Protein AF-0000000075577005 (afdb_homodimer)

InterPro domains:
  IPR001647 DNA-binding HTH domain, TetR-type [PF00440] (15-59)
  IPR001647 DNA-binding HTH domain, TetR-type [PS50977] (9-67)
  IPR009057 Homedomain-like superfamily [SSF46689] (11-69)

pLDDT: mean 92.65, std 8.68, range [36.78, 98.0]

Foldseek 3Di:
DVPPQPPLNVLLVLLLVQCLQVCLVPVPDALCNSCVSSVHHSVSSCVNPVGPLRSLLVLLVVLLVQLVVLVVVADQDLVCNLVSLLSSLLSCLVCLSSHLSSVVVVSCVVDVVSVVSVVVSLVVVLVSLVSNVVVPLDPVVDHSVVLSVVLVVLSSVLSNCVSVVNDPSVCSSVVSSCCSRPNDDPPD/DVPPQPPLNVLLVLLLVLCLQVCLVPVPDALCNSCVSSVHDSVSSCVNPVGPLRSLLVLLVVLLVQLVVLVVPADQDLVCNLVSLLSSLLSCLVCLSSHLSSVVVVSCVVDPVSVVSVVVSLVVVLVSLVSNVVVPLDPVVDHSVVLSVVLVVLSSVLSNCVSVVNDPSVCSSVVSSCCSRPNDDPPD

Solvent-accessible surface area (backbone atoms only — not comparable to full-atom values): 20566 Å² total; per-residue (Å²): 128,85,76,70,71,46,74,64,53,51,51,51,51,49,46,52,52,41,38,38,58,47,28,58,76,34,66,80,62,46,65,61,56,40,17,55,72,54,70,46,53,57,66,60,47,45,75,76,31,87,40,66,64,54,47,50,42,50,50,50,52,50,41,49,50,53,51,53,57,52,53,72,74,55,71,79,45,76,87,37,59,70,63,28,51,48,52,51,40,60,63,48,58,78,48,25,71,67,42,46,50,55,69,41,37,49,65,46,70,66,33,64,68,51,44,50,49,53,51,59,63,45,45,66,55,41,52,49,46,47,45,26,28,73,72,55,47,28,49,76,92,53,59,52,64,56,53,46,51,51,54,53,52,49,50,45,51,50,28,48,31,37,74,72,68,77,36,57,75,90,52,42,48,61,52,51,50,43,42,54,35,42,24,40,41,57,69,126,129,87,75,72,71,45,73,65,51,51,51,51,50,49,45,52,53,41,38,37,58,48,28,58,75,34,66,79,62,48,64,60,55,41,17,55,72,54,70,46,54,57,68,60,47,43,74,75,29,88,40,66,63,54,46,51,42,50,50,49,51,51,39,49,49,53,51,52,57,53,53,73,73,55,71,79,44,76,87,36,59,69,63,26,50,46,51,51,40,60,63,48,57,78,47,25,70,67,42,47,50,56,70,41,37,48,66,46,71,67,34,64,68,52,45,52,49,52,50,59,64,45,44,64,55,40,50,50,47,46,44,26,28,72,72,55,47,29,47,76,91,51,57,51,66,59,53,46,51,50,53,52,52,51,50,46,52,50,30,48,33,36,76,72,66,77,37,58,74,89,52,42,46,61,51,52,50,43,41,54,33,43,25,39,41,56,69,126

Secondary structure (DSSP, 8-state):
------HHHHHHHHHHHHHHHHHHH-TT--HHHHHHHTTS-HHHHHHH-SSHHHHHHHHHHHHHHHHHHHHHT----TT-HHHHHHHHHHHHGGGGGGTGGGGGBHHHHH-HHHHHHHHHHHHHHHHHHHHHHHTTSB-TTS-HHHHHHHHHHHHHHHHHHHHTTSS-HHHHHHHHHHHHHH-SB---/------HHHHHHHHHHHHHHHHHHH-TT--HHHHHHHTTS-HHHHHHH-SSHHHHHHHHHHHHHHHHHHHHHT----TT-HHHHHHHHHHHHGGGGGGTGGGGGBHHHHH-HHHHHHHHHHHHHHHHHHHHHHHTTSB-TTS-HHHHHHHHHHHHHHHHHHHHTTSS-HHHHHHHHHHHHHH-SB---

Organism: Acetobacterium woodii (strain ATCC 29683 / DSM 1030 / JCM 2381 / KCTC 1655 / WB1) (NCBI:txid931626)

Nearest PDB structures (foldseek):
  2v57-assembly2_D  TM=8.448E-01  e=1.116E-06  Mycolicibacterium smegmatis
  2v57-assembly1_A  TM=8.320E-01  e=2.555E-06  Mycolicibacterium smegmatis
  2wgb-assembly1_B  TM=7.599E-01  e=1.536E-05  Mycolicibacterium smegmatis
  6yj2-assembly1_A  TM=6.241E-01  e=2.018E-04  Mycobacterium tuberculosis H37Rv
  3mnl-assembly1_A  TM=5.264E-01  e=5.533E-03  Mycobacterium tuberculosis H37Rv

Sequence (376 aa):
MNTNLSLKDIKHRAILNSATELLALKPTATLQEIADYSKIGIATLHRHFVSREALLDELAMNAIHLVRETFTTLTIDPYDMNSSLKRLFDALIPLGNKIYFLDAAASVDENPTIVAGEASLKHPILEAIEIWQHNGYLKKNVSSRWMMNVIYSLLFITWRDIQAGNLAKNDATDLLLDTVLSGFSVIKMNTNLSLKDIKHRAILNSATELLALKPTATLQEIADYSKIGIATLHRHFVSREALLDELAMNAIHLVRETFTTLTIDPYDMNSSLKRLFDALIPLGNKIYFLDAAASVDENPTIVAGEASLKHPILEAIEIWQHNGYLKKNVSSRWMMNVIYSLLFITWRDIQAGNLAKNDATDLLLDTVLSGFSVIK

Structure (mmCIF, N/CA/C/O backbone):
data_AF-0000000075577005-model_v1
#
loop_
_entity.id
_entity.type
_entity.pdbx_description
1 polymer 'Transcriptional regulator TetR family'
#
loop_
_atom_site.group_PDB
_atom_site.id
_atom_site.type_symbol
_atom_site.label_atom_id
_atom_site.label_alt_id
_atom_site.label_comp_id
_atom_site.label_asym_id
_atom_site.label_entity_id
_atom_site.label_seq_id
_atom_site.pdbx_PDB_ins_code
_atom_site.Cartn_x
_atom_site.Cartn_y
_atom_site.Cartn_z
_atom_site.occupancy
_atom_site.B_iso_or_equiv
_atom_site.auth_seq_id
_atom_site.auth_comp_id
_atom_site.auth_asym_id
_atom_site.auth_atom_id
_atom_site.pdbx_PDB_model_num
ATOM 1 N N . MET A 1 1 ? 39.344 -5.074 -11.977 1 37.22 1 MET A N 1
ATOM 2 C CA . MET A 1 1 ? 39.062 -6.109 -12.961 1 37.22 1 MET A CA 1
ATOM 3 C C . MET A 1 1 ? 37.938 -5.664 -13.891 1 37.22 1 MET A C 1
ATOM 5 O O . MET A 1 1 ? 36.844 -5.266 -13.43 1 37.22 1 MET A O 1
ATOM 9 N N . ASN A 1 2 ? 38.062 -5.16 -15.031 1 44.53 2 ASN A N 1
ATOM 10 C CA . ASN A 1 2 ? 37.219 -4.762 -16.141 1 44.53 2 ASN A CA 1
ATOM 11 C C . ASN A 1 2 ? 36.094 -5.781 -16.391 1 44.53 2 ASN A C 1
ATOM 13 O O . ASN A 1 2 ? 36.344 -6.828 -17 1 44.53 2 ASN A O 1
ATOM 17 N N . THR A 1 3 ? 35.406 -6.281 -15.516 1 51.78 3 THR A N 1
ATOM 18 C CA . THR A 1 3 ? 34.531 -7.445 -15.648 1 51.78 3 THR A CA 1
ATOM 19 C C . THR A 1 3 ? 33.688 -7.344 -16.922 1 51.78 3 THR A C 1
ATOM 21 O O . THR A 1 3 ? 32.781 -6.512 -17 1 51.78 3 THR A O 1
ATOM 24 N N . ASN A 1 4 ? 34.219 -7.473 -18.031 1 57.16 4 ASN A N 1
ATOM 25 C CA . ASN A 1 4 ? 33.656 -7.664 -19.359 1 57.16 4 ASN A CA 1
ATOM 26 C C . ASN A 1 4 ? 32.375 -8.484 -19.312 1 57.16 4 ASN A C 1
ATOM 28 O O . ASN A 1 4 ? 32.406 -9.672 -18.969 1 57.16 4 ASN A O 1
ATOM 32 N N . LEU A 1 5 ? 31.406 -7.699 -19.172 1 70.25 5 LEU A N 1
ATOM 33 C CA . LEU A 1 5 ? 30.125 -8.391 -19.141 1 70.25 5 LEU A CA 1
ATOM 34 C C . LEU A 1 5 ? 30 -9.367 -20.312 1 70.25 5 LEU A C 1
ATOM 36 O O . LEU A 1 5 ? 30.297 -9.016 -21.453 1 70.25 5 LEU A O 1
ATOM 40 N N . SER A 1 6 ? 29.938 -10.633 -20.078 1 81.5 6 SER A N 1
ATOM 41 C CA . SER A 1 6 ? 29.672 -11.656 -21.094 1 81.5 6 SER A CA 1
ATOM 42 C C . SER A 1 6 ? 28.391 -11.344 -21.875 1 81.5 6 SER A C 1
ATOM 44 O O . SER A 1 6 ? 27.578 -10.516 -21.438 1 81.5 6 SER A O 1
ATOM 46 N N . LEU A 1 7 ? 28.375 -11.766 -23.094 1 83.5 7 LEU A N 1
ATOM 47 C CA . LEU A 1 7 ? 27.188 -11.625 -23.922 1 83.5 7 LEU A CA 1
ATOM 48 C C . LEU A 1 7 ? 25.938 -12.07 -23.156 1 83.5 7 LEU A C 1
ATOM 50 O O . LEU A 1 7 ? 24.875 -11.469 -23.297 1 83.5 7 LEU A O 1
ATOM 54 N N . LYS A 1 8 ? 26.188 -13.008 -22.359 1 85.75 8 LYS A N 1
ATOM 55 C CA . LYS A 1 8 ? 25.078 -13.523 -21.562 1 85.75 8 LYS A CA 1
ATOM 56 C C . LYS A 1 8 ? 24.625 -12.492 -20.531 1 85.75 8 LYS A C 1
ATOM 58 O O . LYS A 1 8 ? 23.422 -12.312 -20.312 1 85.75 8 LYS A O 1
ATOM 63 N N . ASP A 1 9 ? 25.531 -11.859 -19.906 1 88.81 9 ASP A N 1
ATOM 64 C CA . ASP A 1 9 ? 25.234 -10.844 -18.906 1 88.81 9 ASP A CA 1
ATOM 65 C C . ASP A 1 9 ? 24.516 -9.648 -19.531 1 88.81 9 ASP A C 1
ATOM 67 O O . ASP A 1 9 ? 23.578 -9.094 -18.953 1 88.81 9 ASP A O 1
ATOM 71 N N . ILE A 1 10 ? 24.969 -9.383 -20.734 1 89.38 10 ILE A N 1
ATOM 72 C CA . ILE A 1 10 ? 24.375 -8.266 -21.453 1 89.38 10 ILE A CA 1
ATOM 73 C C . ILE A 1 10 ? 22.922 -8.578 -21.797 1 89.38 10 ILE A C 1
ATOM 75 O O . ILE A 1 10 ? 22.031 -7.746 -21.594 1 89.38 10 ILE A O 1
ATOM 79 N N . LYS A 1 11 ? 22.672 -9.75 -22.25 1 91.25 11 LYS A N 1
ATOM 80 C CA . LYS A 1 11 ? 21.312 -10.172 -22.594 1 91.25 11 LYS A CA 1
ATOM 81 C C . LYS A 1 11 ? 20.438 -10.242 -21.344 1 91.25 11 LYS A C 1
ATOM 83 O O . LYS A 1 11 ? 19.266 -9.844 -21.391 1 91.25 11 LYS A O 1
ATOM 88 N N . HIS A 1 12 ? 21.047 -10.719 -20.375 1 94.5 12 HIS A N 1
ATOM 89 C CA . HIS A 1 12 ? 20.344 -10.828 -19.109 1 94.5 12 HIS A CA 1
ATOM 90 C C . HIS A 1 12 ? 19.859 -9.469 -18.625 1 94.5 12 HIS A C 1
ATOM 92 O O . HIS A 1 12 ? 18.688 -9.312 -18.25 1 94.5 12 HIS A O 1
ATOM 98 N N . ARG A 1 13 ? 20.688 -8.516 -18.719 1 93.38 13 ARG A N 1
ATOM 99 C CA . ARG A 1 13 ? 20.359 -7.16 -18.297 1 93.38 13 ARG A CA 1
ATOM 100 C C . ARG A 1 13 ? 19.328 -6.535 -19.234 1 93.38 13 ARG A C 1
ATOM 102 O O . ARG A 1 13 ? 18.453 -5.781 -18.797 1 93.38 13 ARG A O 1
ATOM 109 N N . ALA A 1 14 ? 19.422 -6.824 -20.438 1 95.38 14 ALA A N 1
ATOM 110 C CA . ALA A 1 14 ? 18.469 -6.312 -21.422 1 95.38 14 ALA A CA 1
ATOM 111 C C . ALA A 1 14 ? 17.062 -6.84 -21.156 1 95.38 14 ALA A C 1
ATOM 113 O O . ALA A 1 14 ? 16.078 -6.105 -21.281 1 95.38 14 ALA A O 1
ATOM 114 N N . ILE A 1 15 ? 17 -8.078 -20.781 1 96.25 15 ILE A N 1
ATOM 115 C CA . ILE A 1 15 ? 15.711 -8.688 -20.469 1 96.25 15 ILE A CA 1
ATOM 116 C C . ILE A 1 15 ? 15.109 -8.008 -19.234 1 96.25 15 ILE A C 1
ATOM 118 O O . ILE A 1 15 ? 13.922 -7.672 -19.219 1 96.25 15 ILE A O 1
ATOM 122 N N . LEU A 1 16 ? 15.945 -7.754 -18.281 1 96.56 16 LEU A N 1
ATOM 123 C CA . LEU A 1 16 ? 15.469 -7.109 -17.062 1 96.56 16 LEU A CA 1
ATOM 124 C C . LEU A 1 16 ? 14.953 -5.703 -17.359 1 96.56 16 LEU A C 1
ATOM 126 O O . LEU A 1 16 ? 13.93 -5.289 -16.812 1 96.56 16 LEU A O 1
ATOM 130 N N . ASN A 1 17 ? 15.641 -5.023 -18.234 1 95.94 17 ASN A N 1
ATOM 131 C CA . ASN A 1 17 ? 15.195 -3.688 -18.609 1 95.94 17 ASN A CA 1
ATOM 132 C C . ASN A 1 17 ? 13.852 -3.729 -19.344 1 95.94 17 ASN A C 1
ATOM 134 O O . ASN A 1 17 ? 12.961 -2.936 -19.031 1 95.94 17 ASN A O 1
ATOM 138 N N . SER A 1 18 ? 13.719 -4.637 -20.219 1 96.75 18 SER A N 1
ATOM 139 C CA . SER A 1 18 ? 12.461 -4.809 -20.938 1 96.75 18 SER A CA 1
ATOM 140 C C . SER A 1 18 ? 11.328 -5.207 -20 1 96.75 18 SER A C 1
ATOM 142 O O . SER A 1 18 ? 10.211 -4.695 -20.125 1 96.75 18 SER A O 1
ATOM 144 N N . ALA A 1 19 ? 11.641 -6.121 -19.125 1 97 19 ALA A N 1
ATOM 145 C CA . ALA A 1 19 ? 10.656 -6.559 -18.141 1 97 19 ALA A CA 1
ATOM 146 C C . ALA A 1 19 ? 10.172 -5.387 -17.297 1 97 19 ALA A C 1
ATOM 148 O O . ALA A 1 19 ? 8.969 -5.242 -17.062 1 97 19 ALA A O 1
ATOM 149 N N . THR A 1 20 ? 11.078 -4.574 -16.859 1 96.31 20 THR A N 1
ATOM 150 C CA . THR A 1 20 ? 10.734 -3.395 -16.062 1 96.31 20 THR A CA 1
ATOM 151 C C . THR A 1 20 ? 9.773 -2.492 -16.828 1 96.31 20 THR A C 1
ATOM 153 O O . THR A 1 20 ? 8.766 -2.037 -16.281 1 96.31 20 THR A O 1
ATOM 156 N N . GLU A 1 21 ? 10.039 -2.299 -18.078 1 95.5 21 GLU A N 1
ATOM 157 C CA . GLU A 1 21 ? 9.195 -1.453 -18.906 1 95.5 21 GLU A CA 1
ATOM 158 C C . GLU A 1 21 ? 7.789 -2.027 -19.047 1 95.5 21 GLU A C 1
ATOM 160 O O . GLU A 1 21 ? 6.801 -1.312 -18.859 1 95.5 21 GLU A O 1
ATOM 165 N N . LEU A 1 22 ? 7.738 -3.281 -19.281 1 96.38 22 LEU A N 1
ATOM 166 C CA . LEU A 1 22 ? 6.438 -3.906 -19.5 1 96.38 22 LEU A CA 1
ATOM 167 C C . LEU A 1 22 ? 5.66 -3.988 -18.188 1 96.38 22 LEU A C 1
ATOM 169 O O . LEU A 1 22 ? 4.461 -3.697 -18.141 1 96.38 22 LEU A O 1
ATOM 173 N N . LEU A 1 23 ? 6.328 -4.375 -17.125 1 93.44 23 LEU A N 1
ATOM 174 C CA . LEU A 1 23 ? 5.668 -4.559 -15.836 1 93.44 23 LEU A CA 1
ATOM 175 C C . LEU A 1 23 ? 5.168 -3.225 -15.289 1 93.44 23 LEU A C 1
ATOM 177 O O . LEU A 1 23 ? 4.184 -3.184 -14.547 1 93.44 23 LEU A O 1
ATOM 181 N N . ALA A 1 24 ? 5.824 -2.174 -15.633 1 90.56 24 ALA A N 1
ATOM 182 C CA . ALA A 1 24 ? 5.34 -0.845 -15.266 1 90.56 24 ALA A CA 1
ATOM 183 C C . ALA A 1 24 ? 3.982 -0.56 -15.898 1 90.56 24 ALA A C 1
ATOM 185 O O . ALA A 1 24 ? 3.156 0.147 -15.32 1 90.56 24 ALA A O 1
ATOM 186 N N . LEU A 1 25 ? 3.746 -1.148 -17 1 88.44 25 LEU A N 1
ATOM 187 C CA . LEU A 1 25 ? 2.49 -0.962 -17.719 1 88.44 25 LEU A CA 1
ATOM 188 C C . LEU A 1 25 ? 1.478 -2.035 -17.328 1 88.44 25 LEU A C 1
ATOM 190 O O . LEU A 1 25 ? 0.282 -1.752 -17.203 1 88.44 25 LEU A O 1
ATOM 194 N N . LYS A 1 26 ? 1.99 -3.137 -17.156 1 89.75 26 LYS A N 1
ATOM 195 C CA . LYS A 1 26 ? 1.183 -4.309 -16.828 1 89.75 26 LYS A CA 1
ATOM 196 C C . LYS A 1 26 ? 1.862 -5.164 -15.766 1 89.75 26 LYS A C 1
ATOM 198 O O . LYS A 1 26 ? 2.516 -6.16 -16.094 1 89.75 26 LYS A O 1
ATOM 203 N N . PRO A 1 27 ? 1.567 -4.887 -14.539 1 87 27 PRO A N 1
ATOM 204 C CA . PRO A 1 27 ? 2.256 -5.562 -13.438 1 87 27 PRO A CA 1
ATOM 205 C C . PRO A 1 27 ? 1.998 -7.07 -13.414 1 87 27 PRO A C 1
ATOM 207 O O . PRO A 1 27 ? 2.762 -7.82 -12.797 1 87 27 PRO A O 1
ATOM 210 N N . THR A 1 28 ? 1.004 -7.609 -14.125 1 84.94 28 THR A N 1
ATOM 211 C CA . THR A 1 28 ? 0.654 -9.023 -14.086 1 84.94 28 THR A CA 1
ATOM 212 C C . THR A 1 28 ? 1.146 -9.734 -15.352 1 84.94 28 THR A C 1
ATOM 214 O O . THR A 1 28 ? 0.748 -10.867 -15.625 1 84.94 28 THR A O 1
ATOM 217 N N . ALA A 1 29 ? 1.955 -9.055 -16.094 1 92 29 ALA A N 1
ATOM 218 C CA . ALA A 1 29 ? 2.465 -9.648 -17.328 1 92 29 ALA A CA 1
ATOM 219 C C . ALA A 1 29 ? 3.135 -10.992 -17.047 1 92 29 ALA A C 1
ATOM 221 O O . ALA A 1 29 ? 3.859 -11.141 -16.062 1 92 29 ALA A O 1
ATOM 222 N N . THR A 1 30 ? 2.902 -11.914 -17.906 1 92.44 30 THR A N 1
ATOM 223 C CA . THR A 1 30 ? 3.469 -13.25 -17.797 1 92.44 30 THR A CA 1
ATOM 224 C C . THR A 1 30 ? 4.875 -13.297 -18.391 1 92.44 30 THR A C 1
ATOM 226 O O . THR A 1 30 ? 5.305 -12.352 -19.047 1 92.44 30 THR A O 1
ATOM 229 N N . LEU A 1 31 ? 5.516 -14.406 -18.125 1 95.19 31 LEU A N 1
ATOM 230 C CA . LEU A 1 31 ? 6.836 -14.594 -18.719 1 95.19 31 LEU A CA 1
ATOM 231 C C . LEU A 1 31 ? 6.754 -14.594 -20.25 1 95.19 31 LEU A C 1
ATOM 233 O O . LEU A 1 31 ? 7.629 -14.039 -20.922 1 95.19 31 LEU A O 1
ATOM 237 N N . GLN A 1 32 ? 5.699 -15.195 -20.75 1 96.56 32 GLN A N 1
ATOM 238 C CA . GLN A 1 32 ? 5.523 -15.211 -22.203 1 96.56 32 GLN A CA 1
ATOM 239 C C . GLN A 1 32 ? 5.387 -13.789 -22.75 1 96.56 32 GLN A C 1
ATOM 241 O O . GLN A 1 32 ? 6.02 -13.438 -23.75 1 96.56 32 GLN A O 1
ATOM 246 N N . GLU A 1 33 ? 4.645 -12.969 -22.109 1 97 33 GLU A N 1
ATOM 247 C CA . GLU A 1 33 ? 4.457 -11.586 -22.531 1 97 33 GLU A CA 1
ATOM 248 C C . GLU A 1 33 ? 5.762 -10.797 -22.422 1 97 33 GLU A C 1
ATOM 250 O O . GLU A 1 33 ? 6.047 -9.945 -23.266 1 97 33 GLU A O 1
ATOM 255 N N . ILE A 1 34 ? 6.527 -11.086 -21.406 1 97.38 34 ILE A N 1
ATOM 256 C CA . ILE A 1 34 ? 7.812 -10.422 -21.219 1 97.38 34 ILE A CA 1
ATOM 257 C C . ILE A 1 34 ? 8.773 -10.836 -22.328 1 97.38 34 ILE A C 1
ATOM 259 O O . ILE A 1 34 ? 9.492 -10 -22.891 1 97.38 34 ILE A O 1
ATOM 263 N N . ALA A 1 35 ? 8.758 -12.117 -22.641 1 97.94 35 ALA A N 1
ATOM 264 C CA . ALA A 1 35 ? 9.578 -12.602 -23.75 1 97.94 35 ALA A CA 1
ATOM 265 C C . ALA A 1 35 ? 9.219 -11.898 -25.047 1 97.94 35 ALA A C 1
ATOM 267 O O . ALA A 1 35 ? 10.094 -11.391 -25.75 1 97.94 35 ALA A O 1
ATOM 268 N N . ASP A 1 36 ? 7.961 -11.82 -25.344 1 98 36 ASP A N 1
ATOM 269 C CA . ASP A 1 36 ? 7.473 -11.172 -26.562 1 98 36 ASP A CA 1
ATOM 270 C C . ASP A 1 36 ? 7.891 -9.703 -26.609 1 98 36 ASP A C 1
ATOM 272 O O . ASP A 1 36 ? 8.367 -9.219 -27.641 1 98 36 ASP A O 1
ATOM 276 N N . TYR A 1 37 ? 7.738 -9.094 -25.516 1 97.44 37 TYR A N 1
ATOM 277 C CA . TYR A 1 37 ? 8.078 -7.68 -25.422 1 97.44 37 TYR A CA 1
ATOM 278 C C . TYR A 1 37 ? 9.57 -7.465 -25.625 1 97.44 37 TYR A C 1
ATOM 280 O O . TYR A 1 37 ? 9.992 -6.449 -26.188 1 97.44 37 TYR A O 1
ATOM 288 N N . SER A 1 38 ? 10.328 -8.391 -25.156 1 97.12 38 SER A N 1
ATOM 289 C CA . SER A 1 38 ? 11.781 -8.344 -25.25 1 97.12 38 SER A CA 1
ATOM 290 C C . SER A 1 38 ? 12.25 -8.828 -26.625 1 97.12 38 SER A C 1
ATOM 292 O O . SER A 1 38 ? 13.453 -8.852 -26.906 1 97.12 38 SER A O 1
ATOM 294 N N . LYS A 1 39 ? 11.352 -9.328 -27.344 1 97.25 39 LYS A N 1
ATOM 295 C CA . LYS A 1 39 ? 11.633 -9.82 -28.688 1 97.25 39 LYS A CA 1
ATOM 296 C C . LYS A 1 39 ? 12.578 -11.023 -28.656 1 97.25 39 LYS A C 1
ATOM 298 O O . LYS A 1 39 ? 13.531 -11.094 -29.422 1 97.25 39 LYS A O 1
ATOM 303 N N . ILE A 1 40 ? 12.328 -11.844 -27.766 1 96.75 40 ILE A N 1
ATOM 304 C CA . ILE A 1 40 ? 13.055 -13.102 -27.672 1 96.75 40 ILE A CA 1
ATOM 305 C C . ILE A 1 40 ? 12.062 -14.258 -27.484 1 96.75 40 ILE A C 1
ATOM 307 O O . ILE A 1 40 ? 10.883 -14.031 -27.219 1 96.75 40 ILE A O 1
ATOM 311 N N . GLY A 1 41 ? 12.531 -15.492 -27.719 1 95.62 41 GLY A N 1
ATOM 312 C CA . GLY A 1 41 ? 11.703 -16.656 -27.484 1 95.62 41 GLY A CA 1
ATOM 313 C C . GLY A 1 41 ? 11.57 -17 -26.016 1 95.62 41 GLY A C 1
ATOM 314 O O . GLY A 1 41 ? 12.445 -16.672 -25.203 1 95.62 41 GLY A O 1
ATOM 315 N N . ILE A 1 42 ? 10.484 -17.688 -25.719 1 95.75 42 ILE A N 1
ATOM 316 C CA . ILE A 1 42 ? 10.203 -18.078 -24.344 1 95.75 42 ILE A CA 1
ATOM 317 C C . ILE A 1 42 ? 11.312 -18.984 -23.828 1 95.75 42 ILE A C 1
ATOM 319 O O . ILE A 1 42 ? 11.672 -18.938 -22.641 1 95.75 42 ILE A O 1
ATOM 323 N N . ALA A 1 43 ? 11.914 -19.781 -24.672 1 95.81 43 ALA A N 1
ATOM 324 C CA . ALA A 1 43 ? 13 -20.672 -24.266 1 95.81 43 ALA A CA 1
ATOM 325 C C . ALA A 1 43 ? 14.219 -19.875 -23.812 1 95.81 43 ALA A C 1
ATOM 327 O O . ALA A 1 43 ? 14.875 -20.234 -22.828 1 95.81 43 ALA A O 1
ATOM 328 N N . THR A 1 44 ? 14.516 -18.938 -24.5 1 95.06 44 THR A N 1
ATOM 329 C CA . THR A 1 44 ? 15.633 -18.062 -24.141 1 95.06 44 THR A CA 1
ATOM 330 C C . THR A 1 44 ? 15.391 -17.391 -22.797 1 95.06 44 THR A C 1
ATOM 332 O O . THR A 1 44 ? 16.297 -17.328 -21.953 1 95.06 44 THR A O 1
ATOM 335 N N . LEU A 1 45 ? 14.188 -16.844 -22.531 1 96.5 45 LEU A N 1
ATOM 336 C CA . LEU A 1 45 ? 13.867 -16.219 -21.25 1 96.5 45 LEU A CA 1
ATOM 337 C C . LEU A 1 45 ? 14.031 -17.203 -20.109 1 96.5 45 LEU A C 1
ATOM 339 O O . LEU A 1 45 ? 14.609 -16.875 -19.062 1 96.5 45 LEU A O 1
ATOM 343 N N . HIS A 1 46 ? 13.664 -18.438 -20.344 1 95.88 46 HIS A N 1
ATOM 344 C CA . HIS A 1 46 ? 13.727 -19.453 -19.297 1 95.88 46 HIS A CA 1
ATOM 345 C C . HIS A 1 46 ? 15.164 -19.844 -19 1 95.88 46 HIS A C 1
ATOM 347 O O . HIS A 1 46 ? 15.453 -20.328 -17.906 1 95.88 46 HIS A O 1
ATOM 353 N N . ARG A 1 47 ? 16.078 -19.641 -19.938 1 95.69 47 ARG A N 1
ATOM 354 C CA . ARG A 1 47 ? 17.484 -19.875 -19.672 1 95.69 47 ARG A CA 1
ATOM 355 C C . ARG A 1 47 ? 18.031 -18.859 -18.656 1 95.69 47 ARG A C 1
ATOM 357 O O . ARG A 1 47 ? 18.953 -19.172 -17.906 1 95.69 47 ARG A O 1
ATOM 364 N N . HIS A 1 48 ? 17.375 -17.75 -18.625 1 96 48 HIS A N 1
ATOM 365 C CA . HIS A 1 48 ? 17.844 -16.688 -17.734 1 96 48 HIS A CA 1
ATOM 366 C C . HIS A 1 48 ? 17.062 -16.672 -16.438 1 96 48 HIS A C 1
ATOM 368 O O . HIS A 1 48 ? 17.594 -16.312 -15.383 1 96 48 HIS A O 1
ATOM 374 N N . PHE A 1 49 ? 15.797 -16.984 -16.531 1 96.31 49 PHE A N 1
ATOM 375 C CA . PHE A 1 49 ? 14.906 -16.969 -15.383 1 96.31 49 PHE A CA 1
ATOM 376 C C . PHE A 1 49 ? 14.039 -18.219 -15.344 1 96.31 49 PHE A C 1
ATOM 378 O O . PHE A 1 49 ? 13.164 -18.406 -16.188 1 96.31 49 PHE A O 1
ATOM 385 N N . VAL A 1 50 ? 14.164 -18.891 -14.258 1 93.94 50 VAL A N 1
ATOM 386 C CA . VAL A 1 50 ? 13.492 -20.188 -14.156 1 93.94 50 VAL A CA 1
ATOM 387 C C . VAL A 1 50 ? 12.016 -19.984 -13.852 1 93.94 50 VAL A C 1
ATOM 389 O O . VAL A 1 50 ? 11.18 -20.844 -14.172 1 93.94 50 VAL A O 1
ATOM 392 N N . SER A 1 51 ? 11.68 -18.828 -13.25 1 93.69 51 SER A N 1
ATOM 393 C CA . SER A 1 51 ? 10.297 -18.516 -12.938 1 93.69 51 SER A CA 1
ATOM 394 C C . SER A 1 51 ? 10.055 -17.016 -12.922 1 93.69 51 SER A C 1
ATOM 396 O O . SER A 1 51 ? 11.008 -16.234 -12.898 1 93.69 51 SER A O 1
ATOM 398 N N . ARG A 1 52 ? 8.773 -16.688 -13.016 1 92.25 52 ARG A N 1
ATOM 399 C CA . ARG A 1 52 ? 8.406 -15.281 -12.891 1 92.25 52 ARG A CA 1
ATOM 400 C C . ARG A 1 52 ? 8.859 -14.711 -11.555 1 92.25 52 ARG A C 1
ATOM 402 O O . ARG A 1 52 ? 9.312 -13.562 -11.484 1 92.25 52 ARG A O 1
ATOM 409 N N . GLU A 1 53 ? 8.781 -15.492 -10.523 1 90.88 53 GLU A N 1
ATOM 410 C CA . GLU A 1 53 ? 9.203 -15.086 -9.188 1 90.88 53 GLU A CA 1
ATOM 411 C C . GLU A 1 53 ? 10.695 -14.742 -9.156 1 90.88 53 GLU A C 1
ATOM 413 O O . GLU A 1 53 ? 11.094 -13.75 -8.555 1 90.88 53 GLU A O 1
ATOM 418 N N . ALA A 1 54 ? 11.406 -15.57 -9.805 1 94.31 54 ALA A N 1
ATOM 419 C CA . ALA A 1 54 ? 12.852 -15.336 -9.852 1 94.31 54 ALA A CA 1
ATOM 420 C C . ALA A 1 54 ? 13.172 -14.031 -10.562 1 94.31 54 ALA A C 1
ATOM 422 O O . ALA A 1 54 ? 14.062 -13.289 -10.141 1 94.31 54 ALA A O 1
ATOM 423 N N . LEU A 1 55 ? 12.484 -13.82 -11.648 1 96.38 55 LEU A N 1
ATOM 424 C CA . LEU A 1 55 ? 12.656 -12.57 -12.383 1 96.38 55 LEU A CA 1
ATOM 425 C C . LEU A 1 55 ? 12.289 -11.375 -11.508 1 96.38 55 LEU A C 1
ATOM 427 O O . LEU A 1 55 ? 13.055 -10.414 -11.406 1 96.38 55 LEU A O 1
ATOM 431 N N . LEU A 1 56 ? 11.18 -11.43 -10.797 1 94.94 56 LEU A N 1
ATOM 432 C CA . LEU A 1 56 ? 10.719 -10.344 -9.938 1 94.94 56 LEU A CA 1
ATOM 433 C C . LEU A 1 56 ? 11.688 -10.125 -8.781 1 94.94 56 LEU A C 1
ATOM 435 O O . LEU A 1 56 ? 11.945 -8.984 -8.391 1 94.94 56 LEU A O 1
ATOM 439 N N . ASP A 1 57 ? 12.195 -11.188 -8.273 1 95.5 57 ASP A N 1
ATOM 440 C CA . ASP A 1 57 ? 13.172 -11.078 -7.195 1 95.5 57 ASP A CA 1
ATOM 441 C C . ASP A 1 57 ? 14.406 -10.305 -7.648 1 95.5 57 ASP A C 1
ATOM 443 O O . ASP A 1 57 ? 14.93 -9.461 -6.914 1 95.5 57 ASP A O 1
ATOM 447 N N . GLU A 1 58 ? 14.812 -10.625 -8.797 1 96.12 58 GLU A N 1
ATOM 448 C CA . GLU A 1 58 ? 15.992 -9.93 -9.297 1 96.12 58 GLU A CA 1
ATOM 449 C C . GLU A 1 58 ? 15.695 -8.453 -9.555 1 96.12 58 GLU A C 1
ATOM 451 O O . GLU A 1 58 ? 16.531 -7.59 -9.273 1 96.12 58 GLU A O 1
ATOM 456 N N . LEU A 1 59 ? 14.547 -8.195 -10.094 1 96.62 59 LEU A N 1
ATOM 457 C CA . LEU A 1 59 ? 14.141 -6.805 -10.289 1 96.62 59 LEU A CA 1
ATOM 458 C C . LEU A 1 59 ? 14.086 -6.062 -8.953 1 96.62 59 LEU A C 1
ATOM 460 O O . LEU A 1 59 ? 14.469 -4.895 -8.867 1 96.62 59 LEU A O 1
ATOM 464 N N . ALA A 1 60 ? 13.617 -6.703 -7.922 1 96.5 60 ALA A N 1
ATOM 465 C CA . ALA A 1 60 ? 13.555 -6.117 -6.586 1 96.5 60 ALA A CA 1
ATOM 466 C C . ALA A 1 60 ? 14.953 -5.82 -6.047 1 96.5 60 ALA A C 1
ATOM 468 O O . ALA A 1 60 ? 15.188 -4.762 -5.461 1 96.5 60 ALA A O 1
ATOM 469 N N . MET A 1 61 ? 15.836 -6.746 -6.281 1 96.12 61 MET A N 1
ATOM 470 C CA . MET A 1 61 ? 17.219 -6.527 -5.848 1 96.12 61 MET A CA 1
ATOM 471 C C . MET A 1 61 ? 17.828 -5.344 -6.582 1 96.12 61 MET A C 1
ATOM 473 O O . MET A 1 61 ? 18.547 -4.543 -5.984 1 96.12 61 MET A O 1
ATOM 477 N N . ASN A 1 62 ? 17.578 -5.258 -7.852 1 95.94 62 ASN A N 1
ATOM 478 C CA . ASN A 1 62 ? 18.031 -4.109 -8.625 1 95.94 62 ASN A CA 1
ATOM 479 C C . ASN A 1 62 ? 17.469 -2.803 -8.078 1 95.94 62 ASN A C 1
ATOM 481 O O . ASN A 1 62 ? 18.172 -1.793 -8.016 1 95.94 62 ASN A O 1
ATOM 485 N N . ALA A 1 63 ? 16.188 -2.822 -7.75 1 95.94 63 ALA A N 1
ATOM 486 C CA . ALA A 1 63 ? 15.547 -1.646 -7.18 1 95.94 63 ALA A CA 1
ATOM 487 C C . ALA A 1 63 ? 16.203 -1.237 -5.867 1 95.94 63 ALA A C 1
ATOM 489 O O . ALA A 1 63 ? 16.453 -0.052 -5.625 1 95.94 63 ALA A O 1
ATOM 490 N N . ILE A 1 64 ? 16.484 -2.219 -5.031 1 96.31 64 ILE A N 1
ATOM 491 C CA . ILE A 1 64 ? 17.141 -1.969 -3.756 1 96.31 64 ILE A CA 1
ATOM 492 C C . ILE A 1 64 ? 18.5 -1.304 -4.004 1 96.31 64 ILE A C 1
ATOM 494 O O . ILE A 1 64 ? 18.844 -0.314 -3.352 1 96.31 64 ILE A O 1
ATOM 498 N N . HIS A 1 65 ? 19.203 -1.845 -4.914 1 95.81 65 HIS A N 1
ATOM 499 C CA . HIS A 1 65 ? 20.5 -1.274 -5.25 1 95.81 65 HIS A CA 1
ATOM 500 C C . HIS A 1 65 ? 20.359 0.159 -5.754 1 95.81 65 HIS A C 1
ATOM 502 O O . HIS A 1 65 ? 21.125 1.04 -5.352 1 95.81 65 HIS A O 1
ATOM 508 N N . LEU A 1 66 ? 19.438 0.37 -6.586 1 95.56 66 LEU A N 1
ATOM 509 C CA . LEU A 1 66 ? 19.188 1.693 -7.148 1 95.56 66 LEU A CA 1
ATOM 510 C C . LEU A 1 66 ? 18.891 2.705 -6.043 1 95.56 66 LEU A C 1
ATOM 512 O O . LEU A 1 66 ? 19.453 3.799 -6.031 1 95.56 66 LEU A O 1
ATOM 516 N N . VAL A 1 67 ? 18.062 2.375 -5.113 1 96.5 67 VAL A N 1
ATOM 517 C CA . VAL A 1 67 ? 17.703 3.258 -4.012 1 96.5 67 VAL A CA 1
ATOM 518 C C . VAL A 1 67 ? 18.906 3.473 -3.105 1 96.5 67 VAL A C 1
ATOM 520 O O . VAL A 1 67 ? 19.172 4.594 -2.668 1 96.5 67 VAL A O 1
ATOM 523 N N . ARG A 1 68 ? 19.609 2.393 -2.826 1 95.94 68 ARG A N 1
ATOM 524 C CA . ARG A 1 68 ? 20.797 2.498 -1.997 1 95.94 68 ARG A CA 1
ATOM 525 C C . ARG A 1 68 ? 21.797 3.486 -2.594 1 95.94 68 ARG A C 1
ATOM 527 O O . ARG A 1 68 ? 22.359 4.324 -1.88 1 95.94 68 ARG A O 1
ATOM 534 N N . GLU A 1 69 ? 22.031 3.367 -3.852 1 95.5 69 GLU A N 1
ATOM 535 C CA . GLU A 1 69 ? 22.938 4.281 -4.535 1 95.5 69 GLU A CA 1
ATOM 536 C C . GLU A 1 69 ? 22.438 5.723 -4.441 1 95.5 69 GLU A C 1
ATOM 538 O O . GLU A 1 69 ? 23.234 6.648 -4.266 1 95.5 69 GLU A O 1
ATOM 543 N N . THR A 1 70 ? 21.172 5.867 -4.574 1 94.62 70 THR A N 1
ATOM 544 C CA . THR A 1 70 ? 20.578 7.195 -4.469 1 94.62 70 THR A CA 1
ATOM 545 C C . THR A 1 70 ? 20.812 7.789 -3.086 1 94.62 70 THR A C 1
ATOM 547 O O . THR A 1 70 ? 21.125 8.977 -2.959 1 94.62 70 THR A O 1
ATOM 550 N N . PHE A 1 71 ? 20.719 6.996 -2.043 1 93.12 71 PHE A N 1
ATOM 551 C CA . PHE A 1 71 ? 20.922 7.445 -0.669 1 93.12 71 PHE A CA 1
ATOM 552 C C . PHE A 1 71 ? 22.359 7.906 -0.452 1 93.12 71 PHE A C 1
ATOM 554 O O . PHE A 1 71 ? 22.609 8.805 0.356 1 93.12 71 PHE A O 1
ATOM 561 N N . THR A 1 72 ? 23.312 7.336 -1.191 1 91.38 72 THR A N 1
ATOM 562 C CA . THR A 1 72 ? 24.719 7.707 -1.034 1 91.38 72 THR A CA 1
ATOM 563 C C . THR A 1 72 ? 24.953 9.141 -1.503 1 91.38 72 THR A C 1
ATOM 565 O O . THR A 1 72 ? 25.953 9.766 -1.128 1 91.38 72 THR A O 1
ATOM 568 N N . THR A 1 73 ? 24.078 9.641 -2.232 1 90.38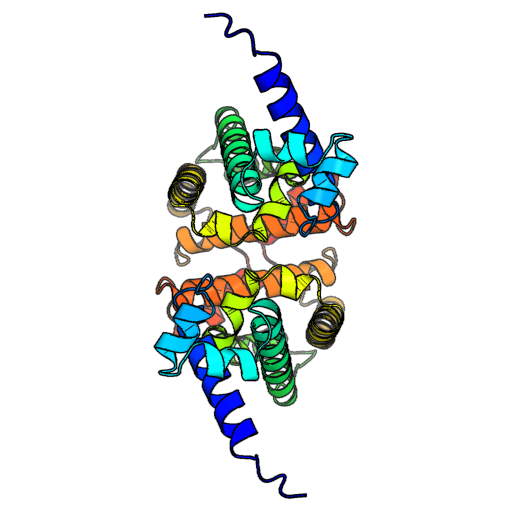 73 THR A N 1
ATOM 569 C CA . THR A 1 73 ? 24.234 10.984 -2.773 1 90.38 73 THR A CA 1
ATOM 570 C C . THR A 1 73 ? 23.453 12 -1.943 1 90.38 73 THR A C 1
ATOM 572 O O . THR A 1 73 ? 23.547 13.211 -2.186 1 90.38 73 THR A O 1
ATOM 575 N N . LEU A 1 74 ? 22.672 11.508 -1.015 1 91.19 74 LEU A N 1
ATOM 576 C CA . LEU A 1 74 ? 21.797 12.375 -0.234 1 91.19 74 LEU A CA 1
ATOM 577 C C . LEU A 1 74 ? 22.453 12.773 1.08 1 91.19 74 LEU A C 1
ATOM 579 O O . LEU A 1 74 ? 23.172 11.977 1.691 1 91.19 74 LEU A O 1
ATOM 583 N N . THR A 1 75 ? 22.328 14.008 1.408 1 88.94 75 THR A N 1
ATOM 584 C CA . THR A 1 75 ? 22.719 14.508 2.719 1 88.94 75 THR A CA 1
ATOM 585 C C . THR A 1 75 ? 21.5 14.812 3.578 1 88.94 75 THR A C 1
ATOM 587 O O . THR A 1 75 ? 20.625 15.586 3.178 1 88.94 75 THR A O 1
ATOM 590 N N . ILE A 1 76 ? 21.375 14.133 4.645 1 88.75 76 ILE A N 1
ATOM 591 C CA . ILE A 1 76 ? 20.312 14.398 5.605 1 88.75 76 ILE A CA 1
ATOM 592 C C . ILE A 1 76 ? 20.828 15.336 6.699 1 88.75 76 ILE A C 1
ATOM 594 O O . ILE A 1 76 ? 21.75 14.984 7.445 1 88.75 76 ILE A O 1
ATOM 598 N N . ASP A 1 77 ? 20.25 16.516 6.742 1 92.56 77 ASP A N 1
ATOM 599 C CA . ASP A 1 77 ? 20.609 17.547 7.723 1 92.56 77 ASP A CA 1
ATOM 600 C C . ASP A 1 77 ? 19.719 17.453 8.961 1 92.56 77 ASP A C 1
ATOM 602 O O . ASP A 1 77 ? 18.516 17.688 8.891 1 92.56 77 ASP A O 1
ATOM 606 N N . PRO A 1 78 ? 20.312 17.141 10.109 1 90 78 PRO A N 1
ATOM 607 C CA . PRO A 1 78 ? 19.531 17.031 11.344 1 90 78 PRO A CA 1
ATOM 608 C C . PRO A 1 78 ? 18.859 18.344 11.727 1 90 78 PRO A C 1
ATOM 610 O O . PRO A 1 78 ? 17.906 18.344 12.516 1 90 78 PRO A O 1
ATOM 613 N N . TYR A 1 79 ? 19.297 19.438 11.141 1 92.31 79 TYR A N 1
ATOM 614 C CA . TYR A 1 79 ? 18.781 20.734 11.547 1 92.31 79 TYR A CA 1
ATOM 615 C C . TYR A 1 79 ? 17.938 21.359 10.445 1 92.31 79 TYR A C 1
ATOM 617 O O . TYR A 1 79 ? 17.453 22.484 10.578 1 92.31 79 TYR A O 1
ATOM 625 N N . ASP A 1 80 ? 17.719 20.656 9.414 1 94.94 80 ASP A N 1
ATOM 626 C CA . ASP A 1 80 ? 16.875 21.141 8.328 1 94.94 80 ASP A CA 1
ATOM 627 C C . ASP A 1 80 ? 16.031 20 7.758 1 94.94 80 ASP A C 1
ATOM 629 O O . ASP A 1 80 ? 16.297 19.516 6.652 1 94.94 80 ASP A O 1
ATOM 633 N N . MET A 1 81 ? 15.031 19.688 8.445 1 96.25 81 MET A N 1
ATOM 634 C CA . MET A 1 81 ? 14.164 18.562 8.125 1 96.25 81 MET A CA 1
ATOM 635 C C . MET A 1 81 ? 13.492 18.766 6.77 1 96.25 81 MET A C 1
ATOM 637 O O . MET A 1 81 ? 13.531 17.875 5.91 1 96.25 81 MET A O 1
ATOM 641 N N . ASN A 1 82 ? 12.891 19.969 6.57 1 96.19 82 ASN A N 1
ATOM 642 C CA . ASN A 1 82 ? 12.102 20.234 5.375 1 96.19 82 ASN A CA 1
ATOM 643 C C . ASN A 1 82 ? 12.93 20.078 4.105 1 96.19 82 ASN A C 1
ATOM 645 O O . ASN A 1 82 ? 12.547 19.344 3.191 1 96.19 82 ASN A O 1
ATOM 649 N N . SER A 1 83 ? 14.102 20.719 4.09 1 96.19 83 SER A N 1
ATOM 650 C CA . SER A 1 83 ? 14.969 20.625 2.918 1 96.19 83 SER A CA 1
ATOM 651 C C . SER A 1 83 ? 15.484 19.203 2.723 1 96.19 83 SER A C 1
ATOM 653 O O . SER A 1 83 ? 15.641 18.75 1.59 1 96.19 83 SER A O 1
ATOM 655 N N . SER A 1 84 ? 15.805 18.547 3.809 1 96.69 84 SER A N 1
ATOM 656 C CA . SER A 1 84 ? 16.281 17.172 3.742 1 96.69 84 SER A CA 1
ATOM 657 C C . SER A 1 84 ? 15.219 16.25 3.156 1 96.69 84 S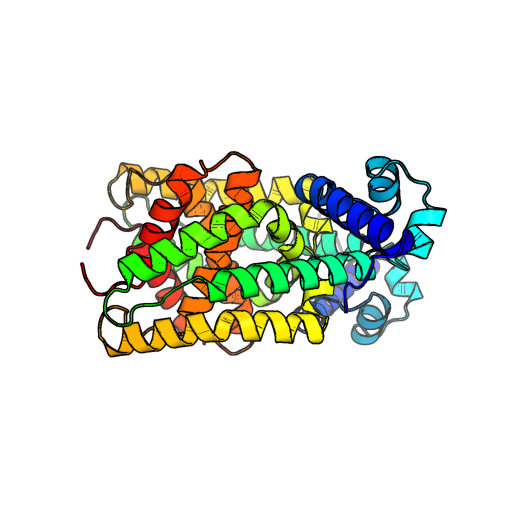ER A C 1
ATOM 659 O O . SER A 1 84 ? 15.516 15.445 2.268 1 96.69 84 SER A O 1
ATOM 661 N N . LEU A 1 85 ? 13.969 16.359 3.609 1 96.69 85 LEU A N 1
ATOM 662 C CA . LEU A 1 85 ? 12.875 15.555 3.094 1 96.69 85 LEU A CA 1
ATOM 663 C C . LEU A 1 85 ? 12.602 15.875 1.63 1 96.69 85 LEU A C 1
ATOM 665 O O . LEU A 1 85 ? 12.344 14.977 0.829 1 96.69 85 LEU A O 1
ATOM 669 N N . LYS A 1 86 ? 12.633 17.125 1.344 1 96.94 86 LYS A N 1
ATOM 670 C CA . LYS A 1 86 ? 12.43 17.531 -0.045 1 96.94 86 LYS A CA 1
ATOM 671 C C . LYS A 1 86 ? 13.469 16.891 -0.963 1 96.94 86 LYS A C 1
ATOM 673 O O . LYS A 1 86 ? 13.125 16.359 -2.018 1 96.94 86 LYS A O 1
ATOM 678 N N . ARG A 1 87 ? 14.711 16.938 -0.61 1 96.5 87 ARG A N 1
ATOM 679 C CA . ARG A 1 87 ? 15.781 16.328 -1.389 1 96.5 87 ARG A CA 1
ATOM 680 C C . ARG A 1 87 ? 15.57 14.82 -1.512 1 96.5 87 ARG A C 1
ATOM 682 O O . ARG A 1 87 ? 15.789 14.242 -2.578 1 96.5 87 ARG A O 1
ATOM 689 N N . LEU A 1 88 ? 15.203 14.25 -0.437 1 96.69 88 LEU A N 1
ATOM 690 C CA . LEU A 1 88 ? 14.922 12.82 -0.42 1 96.69 88 LEU A CA 1
ATOM 691 C C . LEU A 1 88 ? 13.836 12.469 -1.427 1 96.69 88 LEU A C 1
ATOM 693 O O . LEU A 1 88 ? 14.016 11.578 -2.26 1 96.69 88 LEU A O 1
ATOM 697 N N . PHE A 1 89 ? 12.711 13.156 -1.373 1 97.62 89 PHE A N 1
ATOM 698 C CA . PHE A 1 89 ? 11.586 12.883 -2.262 1 97.62 89 PHE A CA 1
ATOM 699 C C . PHE A 1 89 ? 11.953 13.195 -3.709 1 97.62 89 PHE A C 1
ATOM 701 O O . PHE A 1 89 ? 11.609 12.438 -4.617 1 97.62 89 PHE A O 1
ATOM 708 N N . ASP A 1 90 ? 12.703 14.281 -3.92 1 96.88 90 ASP A N 1
ATOM 709 C CA . ASP A 1 90 ? 13.156 14.641 -5.262 1 96.88 90 ASP A CA 1
ATOM 710 C C . ASP A 1 90 ? 14 13.516 -5.871 1 96.88 90 ASP A C 1
ATOM 712 O O . ASP A 1 90 ? 13.922 13.266 -7.074 1 96.88 90 ASP A O 1
ATOM 716 N N . ALA A 1 91 ? 14.734 12.922 -5.055 1 96.44 91 ALA A N 1
ATOM 717 C CA . ALA A 1 91 ? 15.648 11.883 -5.523 1 96.44 91 ALA A CA 1
ATOM 718 C C . ALA A 1 91 ? 14.898 10.57 -5.781 1 96.44 91 ALA A C 1
ATOM 720 O O . ALA A 1 91 ? 15.25 9.82 -6.699 1 96.44 91 ALA A O 1
ATOM 721 N N . LEU A 1 92 ? 13.898 10.289 -5.031 1 96.81 92 LEU A N 1
ATOM 722 C CA . LEU A 1 92 ? 13.258 8.977 -5.082 1 96.81 92 LEU A CA 1
ATOM 723 C C . LEU A 1 92 ? 12.109 8.969 -6.078 1 96.81 92 LEU A C 1
ATOM 725 O O . LEU A 1 92 ? 11.82 7.934 -6.691 1 96.81 92 LEU A O 1
ATOM 729 N N . ILE A 1 93 ? 11.43 10.078 -6.273 1 97.5 93 ILE A N 1
ATOM 730 C CA . ILE A 1 93 ? 10.219 10.156 -7.09 1 97.5 93 ILE A CA 1
ATOM 731 C C . ILE A 1 93 ? 10.523 9.68 -8.508 1 97.5 93 ILE A C 1
ATOM 733 O O . ILE A 1 93 ? 9.781 8.867 -9.07 1 97.5 93 ILE A O 1
ATOM 737 N N . PRO A 1 94 ? 11.688 10.016 -9.109 1 95.94 94 PRO A N 1
ATOM 738 C CA . PRO A 1 94 ? 11.977 9.578 -10.477 1 95.94 94 PRO A CA 1
ATOM 739 C C . PRO A 1 94 ? 12.227 8.07 -10.578 1 95.94 94 PRO A C 1
ATOM 741 O O . PRO A 1 94 ? 12.227 7.516 -11.68 1 95.94 94 PRO A O 1
ATOM 744 N N . LEU A 1 95 ? 12.414 7.402 -9.492 1 96.31 95 LEU A N 1
ATOM 745 C CA . LEU A 1 95 ? 12.727 5.977 -9.516 1 96.31 95 LEU A CA 1
ATOM 746 C C . LEU A 1 95 ? 11.453 5.141 -9.617 1 96.31 95 LEU A C 1
ATOM 748 O O . LEU A 1 95 ? 11.516 3.928 -9.828 1 96.31 95 LEU A O 1
ATOM 752 N N . GLY A 1 96 ? 10.305 5.75 -9.469 1 96 96 GLY A N 1
ATOM 753 C CA . GLY A 1 96 ? 9.023 5.066 -9.375 1 96 96 GLY A CA 1
ATOM 754 C C . GLY A 1 96 ? 8.758 4.137 -10.539 1 96 96 GLY A C 1
ATOM 755 O O . GLY A 1 96 ? 8.258 3.025 -10.359 1 96 96 GLY A O 1
ATOM 756 N N . ASN A 1 97 ? 9.117 4.574 -11.75 1 92.06 97 ASN A N 1
ATOM 757 C CA . ASN A 1 97 ? 8.805 3.807 -12.953 1 92.06 97 ASN A CA 1
ATOM 758 C C . ASN A 1 97 ? 9.57 2.49 -12.992 1 92.06 97 ASN A C 1
ATOM 760 O O . ASN A 1 97 ? 9.242 1.594 -13.766 1 92.06 97 ASN A O 1
ATOM 764 N N . LYS A 1 98 ? 10.531 2.334 -12.094 1 93.44 98 LYS A N 1
ATOM 765 C CA . LYS A 1 98 ? 11.328 1.115 -12.047 1 93.44 98 LYS A CA 1
ATOM 766 C C . LYS A 1 98 ? 10.969 0.262 -10.836 1 93.44 98 LYS A C 1
ATOM 768 O O . LYS A 1 98 ? 11.438 -0.867 -10.695 1 93.44 98 LYS A O 1
ATOM 773 N N . ILE A 1 99 ? 10.039 0.792 -10.016 1 94.12 99 ILE A N 1
ATOM 774 C CA . ILE A 1 99 ? 9.977 0.153 -8.703 1 94.12 99 ILE A CA 1
ATOM 775 C C . ILE A 1 99 ? 8.516 -0.11 -8.336 1 94.12 99 ILE A C 1
ATOM 777 O O . ILE A 1 99 ? 8.195 -1.143 -7.742 1 94.12 99 ILE A O 1
ATOM 781 N N . TYR A 1 100 ? 7.586 0.744 -8.703 1 91.88 100 TYR A N 1
ATOM 782 C CA . TYR A 1 100 ? 6.266 0.787 -8.094 1 91.88 100 TYR A CA 1
ATOM 783 C C . TYR A 1 100 ? 5.531 -0.534 -8.289 1 91.88 100 TYR A C 1
ATOM 785 O O . TYR A 1 100 ? 4.773 -0.966 -7.414 1 91.88 100 TYR A O 1
ATOM 793 N N . PHE A 1 101 ? 5.77 -1.312 -9.391 1 89.5 101 PHE A N 1
ATOM 794 C CA . PHE A 1 101 ? 5.047 -2.533 -9.727 1 89.5 101 PHE A CA 1
ATOM 795 C C . PHE A 1 101 ? 5.449 -3.672 -8.797 1 89.5 101 PHE A C 1
ATOM 797 O O . PHE A 1 101 ? 4.758 -4.688 -8.711 1 89.5 101 PHE A O 1
ATOM 804 N N . LEU A 1 102 ? 6.543 -3.473 -8.047 1 90.38 102 LEU A N 1
ATOM 805 C CA . LEU A 1 102 ? 7.023 -4.496 -7.125 1 90.38 102 LEU A CA 1
ATOM 806 C C . LEU A 1 102 ? 6.145 -4.559 -5.879 1 90.38 102 LEU A C 1
ATOM 808 O O . LEU A 1 102 ? 6.184 -5.543 -5.137 1 90.38 102 LEU A O 1
ATOM 812 N N . ASP A 1 103 ? 5.344 -3.523 -5.656 1 84.62 103 ASP A N 1
ATOM 813 C CA . ASP A 1 103 ? 4.43 -3.488 -4.516 1 84.62 103 ASP A CA 1
ATOM 814 C C . ASP A 1 103 ? 3.363 -4.574 -4.633 1 84.62 103 ASP A C 1
ATOM 816 O O . ASP A 1 103 ? 2.836 -5.043 -3.623 1 84.62 103 ASP A O 1
ATOM 820 N N . ALA A 1 104 ? 3.129 -5.035 -5.77 1 75.81 104 ALA A N 1
ATOM 821 C CA . ALA A 1 104 ? 2.105 -6.043 -6.043 1 75.81 104 ALA A CA 1
ATOM 822 C C . ALA A 1 104 ? 2.695 -7.449 -6.008 1 75.81 104 ALA A C 1
ATOM 824 O O . ALA A 1 104 ? 1.975 -8.438 -6.168 1 75.81 104 ALA A O 1
ATOM 825 N N . ALA A 1 105 ? 4.012 -7.551 -5.84 1 79.56 105 ALA A N 1
ATOM 826 C CA . ALA A 1 105 ? 4.676 -8.852 -5.922 1 79.56 105 ALA A CA 1
ATOM 827 C C . ALA A 1 105 ? 4.82 -9.477 -4.539 1 79.56 105 ALA A C 1
ATOM 829 O O . ALA A 1 105 ? 5.836 -9.281 -3.865 1 79.56 105 ALA A O 1
ATOM 830 N N . ALA A 1 106 ? 3.855 -10.258 -4.172 1 70.94 106 ALA A N 1
ATOM 831 C CA . ALA A 1 106 ? 3.822 -10.883 -2.855 1 70.94 106 ALA A CA 1
ATOM 832 C C . ALA A 1 106 ? 5.09 -11.695 -2.604 1 70.94 106 ALA A C 1
ATOM 834 O O . ALA A 1 106 ? 5.582 -11.758 -1.474 1 70.94 106 ALA A O 1
ATOM 835 N N . SER A 1 107 ? 5.578 -12.336 -3.66 1 76.75 107 SER A N 1
ATOM 836 C CA . SER A 1 107 ? 6.77 -13.164 -3.539 1 76.75 107 SER A CA 1
ATOM 837 C C . SER A 1 107 ? 7.969 -12.352 -3.074 1 76.75 107 SER A C 1
ATOM 839 O O . SER A 1 107 ? 8.797 -12.836 -2.297 1 76.75 107 SER A O 1
ATOM 841 N N . VAL A 1 108 ? 8.008 -11.18 -3.504 1 83.38 108 VAL A N 1
ATOM 842 C CA . VAL A 1 108 ? 9.102 -10.273 -3.146 1 83.38 108 VAL A CA 1
ATOM 843 C C . VAL A 1 108 ? 9.062 -9.992 -1.646 1 83.38 108 VAL A C 1
ATOM 845 O O . VAL A 1 108 ? 10.109 -10.016 -0.981 1 83.38 108 VAL A O 1
ATOM 848 N N . ASP A 1 109 ? 7.879 -9.953 -1.128 1 82.69 109 ASP A N 1
ATOM 849 C CA . ASP A 1 109 ? 7.699 -9.633 0.286 1 82.69 109 ASP A CA 1
ATOM 850 C C . ASP A 1 109 ? 8.109 -10.812 1.169 1 82.69 109 ASP A C 1
ATOM 852 O O . ASP A 1 109 ? 8.344 -10.641 2.367 1 82.69 109 ASP A O 1
ATOM 856 N N . GLU A 1 110 ? 8.25 -11.922 0.567 1 83.25 110 GLU A N 1
ATOM 857 C CA . GLU A 1 110 ? 8.523 -13.117 1.359 1 83.25 110 GLU A CA 1
ATOM 858 C C . GLU A 1 110 ? 9.992 -13.516 1.26 1 83.25 110 GLU A C 1
ATOM 860 O O . GLU A 1 110 ? 10.453 -14.391 1.993 1 83.25 110 GLU A O 1
ATOM 865 N N . ASN A 1 111 ? 10.703 -12.961 0.314 1 91.19 111 ASN A N 1
ATOM 866 C CA . ASN A 1 111 ? 12.117 -13.258 0.158 1 91.19 111 ASN A CA 1
ATOM 867 C C . ASN A 1 111 ? 12.953 -12.586 1.242 1 91.19 111 ASN A C 1
ATOM 869 O O . ASN A 1 111 ? 13.039 -11.352 1.29 1 91.19 111 ASN A O 1
ATOM 873 N N . PRO A 1 112 ? 13.578 -13.375 2.023 1 92.62 112 PRO A N 1
ATOM 874 C CA . PRO A 1 112 ? 14.266 -12.797 3.18 1 92.62 112 PRO A CA 1
ATOM 875 C C . PRO A 1 112 ? 15.367 -11.828 2.785 1 92.62 112 PRO A C 1
ATOM 877 O O . PRO A 1 112 ? 15.617 -10.844 3.49 1 92.62 112 PRO A O 1
ATOM 880 N N . THR A 1 113 ? 16.016 -12.133 1.727 1 94.69 113 THR A N 1
ATOM 881 C CA . THR A 1 113 ? 17.078 -11.25 1.267 1 94.69 113 THR A CA 1
ATOM 882 C C . THR A 1 113 ? 16.516 -9.891 0.865 1 94.69 113 THR A C 1
ATOM 884 O O . THR A 1 113 ? 17.109 -8.852 1.188 1 94.69 113 THR A O 1
ATOM 887 N N . ILE A 1 114 ? 15.422 -9.898 0.22 1 94.56 114 ILE A N 1
ATOM 888 C CA . ILE A 1 114 ? 14.781 -8.664 -0.215 1 94.56 114 ILE A CA 1
ATOM 889 C C . ILE A 1 114 ? 14.227 -7.914 0.995 1 94.56 114 ILE A C 1
ATOM 891 O O . ILE A 1 114 ? 14.398 -6.699 1.114 1 94.56 114 ILE A O 1
ATOM 895 N N . VAL A 1 115 ? 13.68 -8.641 1.894 1 92.19 115 VAL A N 1
ATOM 896 C CA . VAL A 1 115 ? 13.148 -8.055 3.121 1 92.19 115 VAL A CA 1
ATOM 897 C C . VAL A 1 115 ? 14.266 -7.371 3.896 1 92.19 115 VAL A C 1
ATOM 899 O O . VAL A 1 115 ? 14.109 -6.234 4.352 1 92.19 115 VAL A O 1
ATOM 902 N N . ALA A 1 116 ? 15.375 -8.016 3.996 1 94.88 116 ALA A N 1
ATOM 903 C CA . ALA A 1 116 ? 16.516 -7.449 4.703 1 94.88 116 ALA A CA 1
ATOM 904 C C . ALA A 1 116 ? 17.062 -6.223 3.973 1 94.88 116 ALA A C 1
ATOM 906 O O . ALA A 1 116 ? 17.453 -5.238 4.605 1 94.88 116 ALA A O 1
ATOM 907 N N . GLY A 1 117 ? 17.109 -6.316 2.668 1 95.31 117 GLY A N 1
ATOM 908 C CA . GLY A 1 117 ? 17.547 -5.176 1.876 1 95.31 117 GLY A CA 1
ATOM 909 C C . GLY A 1 117 ? 16.656 -3.961 2.041 1 95.31 117 GLY A C 1
ATOM 910 O O . GLY A 1 117 ? 17.156 -2.838 2.188 1 95.31 117 GLY A O 1
ATOM 911 N N . GLU A 1 118 ? 15.367 -4.207 2.025 1 93.88 118 GLU A N 1
ATOM 912 C CA . GLU A 1 118 ? 14.406 -3.129 2.232 1 93.88 118 GLU A CA 1
ATOM 913 C C . GLU A 1 118 ? 14.57 -2.504 3.615 1 93.88 118 GLU A C 1
ATOM 915 O O . GLU A 1 118 ? 14.562 -1.279 3.754 1 93.88 118 GLU A O 1
ATOM 920 N N . ALA A 1 119 ? 14.727 -3.363 4.602 1 93.31 119 ALA A N 1
ATOM 921 C CA . ALA A 1 119 ? 14.914 -2.889 5.969 1 93.31 119 ALA A CA 1
ATOM 922 C C . ALA A 1 119 ? 16.172 -2.021 6.074 1 93.31 119 ALA A C 1
ATOM 924 O O . ALA A 1 119 ? 16.156 -0.995 6.758 1 93.31 119 ALA A O 1
ATOM 925 N N . SER A 1 120 ? 17.172 -2.443 5.426 1 95.38 120 SER A N 1
ATOM 926 C CA . SER A 1 120 ? 18.422 -1.701 5.453 1 95.38 120 SER A CA 1
ATOM 927 C C . SER A 1 120 ? 18.266 -0.323 4.82 1 95.38 120 SER A C 1
ATOM 929 O O . SER A 1 120 ? 18.906 0.639 5.242 1 95.38 120 SER A O 1
ATOM 931 N N . LEU A 1 121 ? 17.391 -0.223 3.811 1 94.69 121 LEU A N 1
ATOM 932 C CA . LEU A 1 121 ? 17.141 1.054 3.15 1 94.69 121 LEU A CA 1
ATOM 933 C C . LEU A 1 121 ? 16.359 1.996 4.062 1 94.69 121 LEU A C 1
ATOM 935 O O . LEU A 1 121 ? 16.531 3.215 3.992 1 94.69 121 LEU A O 1
ATOM 939 N N . LYS A 1 122 ? 15.555 1.435 4.938 1 94.88 122 LYS A N 1
ATOM 940 C CA . LYS A 1 122 ? 14.688 2.232 5.805 1 94.88 122 LYS A CA 1
ATOM 941 C C . LYS A 1 122 ? 15.477 2.801 6.984 1 94.88 122 LYS A C 1
ATOM 943 O O . LYS A 1 122 ? 15.117 3.848 7.527 1 94.88 122 LYS A O 1
ATOM 948 N N . HIS A 1 123 ? 16.562 2.205 7.301 1 93.88 123 HIS A N 1
ATOM 949 C CA . HIS A 1 123 ? 17.281 2.506 8.531 1 93.88 123 HIS A CA 1
ATOM 950 C C . HIS A 1 123 ? 17.75 3.955 8.555 1 93.88 123 HIS A C 1
ATOM 952 O O . HIS 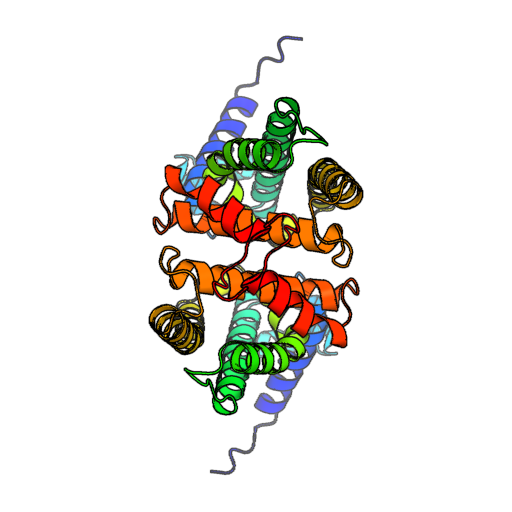A 1 123 ? 17.484 4.688 9.508 1 93.88 123 HIS A O 1
ATOM 958 N N . PRO A 1 124 ? 18.391 4.453 7.496 1 93 124 PRO A N 1
ATOM 959 C CA . PRO A 1 124 ? 18.859 5.84 7.543 1 93 124 PRO A CA 1
ATOM 960 C C . PRO A 1 124 ? 17.719 6.84 7.664 1 93 124 PRO A C 1
ATOM 962 O O . PRO A 1 124 ? 17.875 7.895 8.289 1 93 124 PRO A O 1
ATOM 965 N N . ILE A 1 125 ? 16.594 6.555 7.117 1 94.81 125 ILE A N 1
ATOM 966 C CA . ILE A 1 125 ? 15.445 7.445 7.188 1 94.81 125 ILE A CA 1
ATOM 967 C C . ILE A 1 125 ? 14.844 7.41 8.594 1 94.81 125 ILE A C 1
ATOM 969 O O . ILE A 1 125 ? 14.508 8.453 9.156 1 94.81 125 ILE A O 1
ATOM 973 N N . LEU A 1 126 ? 14.789 6.211 9.102 1 96.06 126 LEU A N 1
ATOM 974 C CA . LEU A 1 126 ? 14.312 6.051 10.477 1 96.06 126 LEU A CA 1
ATOM 975 C C . LEU A 1 126 ? 15.188 6.836 11.445 1 96.06 126 LEU A C 1
ATOM 977 O O . LEU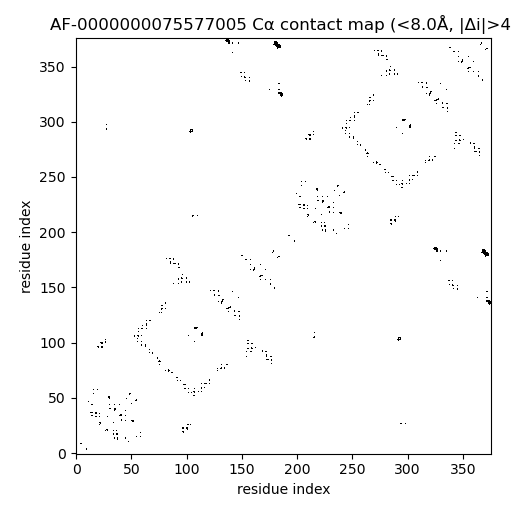 A 1 126 ? 14.672 7.523 12.336 1 96.06 126 LEU A O 1
ATOM 981 N N . GLU A 1 127 ? 16.453 6.758 11.266 1 95.06 127 GLU A N 1
ATOM 982 C CA . GLU A 1 127 ? 17.375 7.504 12.102 1 95.06 127 GLU A CA 1
ATOM 983 C C . GLU A 1 127 ? 17.172 9.008 11.969 1 95.06 127 GLU A C 1
ATOM 985 O O . GLU A 1 127 ? 17.172 9.734 12.961 1 95.06 127 GLU A O 1
ATOM 990 N N . ALA A 1 128 ? 17 9.469 10.789 1 95.94 128 ALA A N 1
ATOM 991 C CA . ALA A 1 128 ? 16.75 10.891 10.555 1 95.94 128 ALA A CA 1
ATOM 992 C C . ALA A 1 128 ? 15.461 11.336 11.25 1 95.94 128 ALA A C 1
ATOM 994 O O . ALA A 1 128 ? 15.43 12.391 11.891 1 95.94 128 ALA A O 1
ATOM 995 N N . ILE A 1 129 ? 14.414 10.539 11.148 1 97.44 129 ILE A N 1
ATOM 996 C CA . ILE A 1 129 ? 13.133 10.836 11.781 1 97.44 129 ILE A CA 1
ATOM 997 C C . ILE A 1 129 ? 13.328 10.969 13.289 1 97.44 129 ILE A C 1
ATOM 999 O O . ILE A 1 129 ? 12.812 11.914 13.906 1 97.44 129 ILE A O 1
ATOM 1003 N N . GLU A 1 130 ? 14.07 10.07 13.828 1 97.31 130 GLU A N 1
ATOM 1004 C CA . GLU A 1 130 ? 14.32 10.086 15.266 1 97.31 130 GLU A CA 1
ATOM 1005 C C . GLU A 1 130 ? 15.07 11.352 15.68 1 97.31 130 GLU A C 1
ATOM 1007 O O . GLU A 1 130 ? 14.766 11.953 16.719 1 97.31 130 GLU A O 1
ATOM 1012 N N . ILE A 1 131 ? 16.016 11.781 14.922 1 96.5 131 ILE A N 1
ATOM 1013 C CA . ILE A 1 131 ? 16.766 12.992 15.195 1 96.5 131 ILE A CA 1
ATOM 1014 C C . ILE A 1 131 ? 15.844 14.211 15.102 1 96.5 131 ILE A C 1
ATOM 1016 O O . ILE A 1 131 ? 15.867 15.086 15.969 1 96.5 131 ILE A O 1
ATOM 1020 N N . TRP A 1 132 ? 15.062 14.25 14.031 1 97.44 132 TRP A N 1
ATOM 1021 C CA . TRP A 1 132 ? 14.133 15.359 13.852 1 97.44 132 TRP A CA 1
ATOM 1022 C C . TRP A 1 132 ? 13.109 15.398 14.984 1 97.44 132 TRP A C 1
ATOM 1024 O O . TRP A 1 132 ? 12.695 16.484 15.414 1 97.44 132 TRP A O 1
ATOM 1034 N N . GLN A 1 133 ? 12.656 14.25 15.438 1 96.62 133 GLN A N 1
ATOM 1035 C CA . GLN A 1 133 ? 11.758 14.188 16.594 1 96.62 133 GLN A CA 1
ATOM 1036 C C . GLN A 1 133 ? 12.438 14.719 17.844 1 96.62 133 GLN A C 1
ATOM 1038 O O . GLN A 1 133 ? 11.859 15.508 18.594 1 96.62 133 GLN A O 1
ATOM 1043 N N . HIS A 1 134 ? 13.609 14.281 18.031 1 95.38 134 HIS A N 1
ATOM 1044 C CA . HIS A 1 134 ? 14.391 14.727 19.188 1 95.38 134 HIS A CA 1
ATOM 1045 C C . HIS A 1 134 ? 14.594 16.234 19.156 1 95.38 134 HIS A C 1
ATOM 1047 O O . HIS A 1 134 ? 14.523 16.891 20.188 1 95.38 134 HIS A O 1
ATOM 1053 N N . ASN A 1 135 ? 14.812 16.781 18 1 95.12 135 ASN A N 1
ATOM 1054 C CA . ASN A 1 135 ? 15.078 18.203 17.828 1 95.12 135 ASN A CA 1
ATOM 1055 C C . ASN A 1 135 ? 13.789 19.016 17.844 1 95.12 135 ASN A C 1
ATOM 1057 O O . ASN A 1 135 ? 13.82 20.25 17.719 1 95.12 135 ASN A O 1
ATOM 1061 N N . GLY A 1 136 ? 12.648 18.359 17.844 1 95.38 136 GLY A N 1
ATOM 1062 C CA . GLY A 1 136 ? 11.383 19.047 18.047 1 95.38 136 GLY A CA 1
ATOM 1063 C C . GLY A 1 136 ? 10.695 19.422 16.734 1 95.38 136 GLY A C 1
ATOM 1064 O O . GLY A 1 136 ? 9.766 20.234 16.734 1 95.38 136 GLY A O 1
ATOM 1065 N N . TYR A 1 137 ? 11.133 18.844 15.633 1 96.44 137 TYR A N 1
ATOM 1066 C CA . TYR A 1 137 ? 10.531 19.156 14.344 1 96.44 137 TYR A CA 1
ATOM 1067 C C . TYR A 1 137 ? 9.305 18.281 14.094 1 96.44 137 TYR A C 1
ATOM 1069 O O . TYR A 1 137 ? 8.375 18.703 13.391 1 96.44 137 TYR A O 1
ATOM 1077 N N . LEU A 1 138 ? 9.312 17.078 14.656 1 97.69 138 LEU A N 1
ATOM 1078 C CA . LEU A 1 138 ? 8.234 16.109 14.484 1 97.69 138 LEU A CA 1
ATOM 1079 C C . LEU A 1 138 ? 7.586 15.773 15.82 1 97.69 138 LEU A C 1
ATOM 1081 O O . LEU A 1 138 ? 8.227 15.875 16.875 1 97.69 138 LEU A O 1
ATOM 1085 N N . LYS A 1 139 ? 6.312 15.414 15.766 1 97.06 139 LYS A N 1
ATOM 1086 C CA . LYS A 1 139 ? 5.555 15.055 16.953 1 97.06 139 LYS A CA 1
ATOM 1087 C C . LYS A 1 139 ? 6.27 13.977 17.766 1 97.06 139 LYS A C 1
ATOM 1089 O O . LYS A 1 139 ? 6.727 12.977 17.203 1 97.06 139 LYS A O 1
ATOM 1094 N N . LYS A 1 140 ? 6.23 14.109 19 1 94.81 140 LYS A N 1
ATOM 1095 C CA . LYS A 1 140 ? 6.945 13.188 19.875 1 94.81 140 LYS A CA 1
ATOM 1096 C C . LYS A 1 140 ? 6.059 12.008 20.266 1 94.81 140 LYS A C 1
ATOM 1098 O O . LYS A 1 140 ? 6.559 10.961 20.688 1 94.81 140 LYS A O 1
ATOM 1103 N N . ASN A 1 141 ? 4.781 12.18 20.172 1 93.44 141 ASN A N 1
ATOM 1104 C CA . ASN A 1 141 ? 3.854 11.148 20.641 1 93.44 141 ASN A CA 1
ATOM 1105 C C . ASN A 1 141 ? 3.506 10.172 19.516 1 93.44 141 ASN A C 1
ATOM 1107 O O . ASN A 1 141 ? 2.613 9.336 19.672 1 93.44 141 ASN A O 1
ATOM 1111 N N . VAL A 1 142 ? 4.125 10.281 18.406 1 96.12 142 VAL A N 1
ATOM 1112 C CA . VAL A 1 142 ? 3.971 9.367 17.281 1 96.12 142 VAL A CA 1
ATOM 1113 C C . VAL A 1 142 ? 5.266 8.586 17.062 1 96.12 142 VAL A C 1
ATOM 1115 O O . VAL A 1 142 ? 6.352 9.172 17.016 1 96.12 142 VAL A O 1
ATOM 1118 N N . SER A 1 143 ? 5.191 7.277 17 1 96.06 143 SER A N 1
ATOM 1119 C CA . SER A 1 143 ? 6.398 6.469 16.844 1 96.06 143 SER A CA 1
ATOM 1120 C C . SER A 1 143 ? 7.109 6.77 15.531 1 96.06 143 SER A C 1
ATOM 1122 O O . SER A 1 143 ? 6.461 7 14.516 1 96.06 143 SER A O 1
ATOM 1124 N N . SER A 1 144 ? 8.445 6.723 15.57 1 96.94 144 SER A N 1
ATOM 1125 C CA . SER A 1 144 ? 9.234 6.902 14.359 1 96.94 144 SER A CA 1
ATOM 1126 C C . SER A 1 144 ? 8.945 5.805 13.336 1 96.94 144 SER A C 1
ATOM 1128 O O . SER A 1 144 ? 8.953 6.051 12.133 1 96.94 144 SER A O 1
ATOM 1130 N N . ARG A 1 145 ? 8.625 4.648 13.773 1 95.19 145 ARG A N 1
ATOM 1131 C CA . ARG A 1 145 ? 8.289 3.529 12.898 1 95.19 145 ARG A CA 1
ATOM 1132 C C . ARG A 1 145 ? 7.008 3.803 12.117 1 95.19 145 ARG A C 1
ATOM 1134 O O . ARG A 1 145 ? 6.938 3.545 10.914 1 95.19 145 ARG A O 1
ATOM 1141 N N . TRP A 1 146 ? 5.98 4.301 12.797 1 96.75 146 TRP A N 1
ATOM 1142 C CA . TRP A 1 146 ? 4.75 4.684 12.117 1 96.75 146 TRP A CA 1
ATOM 1143 C C . TRP A 1 146 ? 5.023 5.746 11.055 1 96.75 146 TRP A C 1
ATOM 1145 O O . TRP A 1 146 ? 4.574 5.621 9.914 1 96.75 146 TRP A O 1
ATOM 1155 N N . MET A 1 147 ? 5.805 6.766 11.438 1 97.81 147 MET A N 1
ATOM 1156 C CA . MET A 1 147 ? 6.133 7.832 10.5 1 97.81 147 MET A CA 1
ATOM 1157 C C . MET A 1 147 ? 6.836 7.273 9.266 1 97.81 147 MET A C 1
ATOM 1159 O O . MET A 1 147 ? 6.5 7.637 8.141 1 97.81 147 MET A O 1
ATOM 1163 N N . MET A 1 148 ? 7.781 6.359 9.492 1 96.56 148 MET A N 1
ATOM 1164 C CA . MET A 1 148 ? 8.5 5.719 8.398 1 96.56 148 MET A CA 1
ATOM 1165 C C . MET A 1 148 ? 7.547 4.945 7.496 1 96.56 148 MET A C 1
ATOM 1167 O O . MET A 1 148 ? 7.609 5.062 6.273 1 96.56 148 MET A O 1
ATOM 1171 N N . ASN A 1 149 ? 6.641 4.203 8.07 1 95.31 149 ASN A N 1
ATOM 1172 C CA . ASN A 1 149 ? 5.691 3.412 7.297 1 95.31 149 ASN A CA 1
ATOM 1173 C C . ASN A 1 149 ? 4.77 4.301 6.465 1 95.31 149 ASN A C 1
ATOM 1175 O O . ASN A 1 149 ? 4.441 3.969 5.324 1 95.31 149 ASN A O 1
ATOM 1179 N N . VAL A 1 150 ? 4.328 5.355 7.059 1 97.38 150 VAL A N 1
ATOM 1180 C CA . VAL A 1 150 ? 3.467 6.297 6.352 1 97.38 150 VAL A CA 1
ATOM 1181 C C . VAL A 1 150 ? 4.227 6.914 5.18 1 97.38 150 VAL A C 1
ATOM 1183 O O . VAL A 1 150 ? 3.727 6.934 4.051 1 97.38 150 VAL A O 1
ATOM 1186 N N . ILE A 1 151 ? 5.469 7.414 5.445 1 97.62 151 ILE A N 1
ATOM 1187 C CA . ILE A 1 151 ? 6.277 8.016 4.395 1 97.62 151 ILE A CA 1
ATOM 1188 C C . ILE A 1 151 ? 6.504 7 3.273 1 97.62 151 ILE A C 1
ATOM 1190 O O . ILE A 1 151 ? 6.355 7.328 2.094 1 97.62 151 ILE A O 1
ATOM 1194 N N . TYR A 1 152 ? 6.836 5.824 3.656 1 95.62 152 TYR A N 1
ATOM 1195 C CA . TYR A 1 152 ? 7.043 4.746 2.699 1 95.62 152 TYR A CA 1
ATOM 1196 C C . TYR A 1 152 ? 5.793 4.512 1.858 1 95.62 152 TYR A C 1
ATOM 1198 O O . TYR A 1 152 ? 5.859 4.492 0.627 1 95.62 152 TYR A O 1
ATOM 1206 N N . SER A 1 153 ? 4.641 4.344 2.447 1 94.69 153 SER A N 1
ATOM 1207 C CA . SER A 1 153 ? 3.389 4.078 1.748 1 94.69 153 SER A CA 1
ATOM 1208 C C . SER A 1 153 ? 3.02 5.23 0.82 1 94.69 153 SER A C 1
ATOM 1210 O O . SER A 1 153 ? 2.584 5.008 -0.312 1 94.69 153 SER A O 1
ATOM 1212 N N . LEU A 1 154 ? 3.215 6.434 1.305 1 97.06 154 LEU A N 1
ATOM 1213 C CA . LEU A 1 154 ? 2.861 7.602 0.504 1 97.06 154 LEU A CA 1
ATOM 1214 C C . LEU A 1 154 ? 3.758 7.711 -0.724 1 97.06 154 LEU A C 1
ATOM 1216 O O . LEU A 1 154 ? 3.316 8.164 -1.783 1 97.06 154 LEU A O 1
ATOM 1220 N N . LEU A 1 155 ? 5.008 7.32 -0.588 1 96.75 155 LEU A N 1
ATOM 1221 C CA . LEU A 1 155 ? 5.895 7.309 -1.746 1 96.75 155 LEU A CA 1
ATOM 1222 C C . LEU A 1 155 ? 5.383 6.344 -2.812 1 96.75 155 LEU A C 1
ATOM 1224 O O . LEU A 1 155 ? 5.367 6.68 -4 1 96.75 155 LEU A O 1
ATOM 1228 N N . PHE A 1 156 ? 4.93 5.227 -2.463 1 93.88 156 PHE A N 1
ATOM 1229 C CA . PHE A 1 156 ? 4.398 4.254 -3.412 1 93.88 156 PHE A CA 1
ATOM 1230 C C . PHE A 1 156 ? 3.123 4.777 -4.066 1 93.88 156 PHE A C 1
ATOM 1232 O O . PHE A 1 156 ? 2.916 4.598 -5.27 1 93.88 156 PHE A O 1
ATOM 1239 N N . ILE A 1 157 ? 2.27 5.391 -3.285 1 94.19 157 ILE A N 1
ATOM 1240 C CA . ILE A 1 157 ? 1.062 5.977 -3.857 1 94.19 157 ILE A CA 1
ATOM 1241 C C . ILE A 1 157 ? 1.441 7.066 -4.855 1 94.19 157 ILE A C 1
ATOM 1243 O O . ILE A 1 157 ? 0.821 7.195 -5.914 1 94.19 157 ILE A O 1
ATOM 1247 N N . THR A 1 158 ? 2.412 7.844 -4.477 1 97.25 158 THR A N 1
ATOM 1248 C CA . THR A 1 158 ? 2.906 8.891 -5.359 1 97.25 158 THR A CA 1
ATOM 1249 C C . THR A 1 158 ? 3.389 8.305 -6.684 1 97.25 158 THR A C 1
ATOM 1251 O O . THR A 1 158 ? 2.998 8.766 -7.754 1 97.25 158 THR A O 1
ATOM 1254 N N . TRP A 1 159 ? 4.156 7.277 -6.602 1 96 159 TRP A N 1
ATOM 1255 C CA . TRP A 1 159 ? 4.668 6.609 -7.797 1 96 159 TRP A CA 1
ATOM 1256 C C . TRP A 1 159 ? 3.521 6.09 -8.656 1 96 159 TRP A C 1
ATOM 1258 O O . TRP A 1 159 ? 3.504 6.305 -9.875 1 96 159 TRP A O 1
ATOM 1268 N N . ARG A 1 160 ? 2.602 5.445 -8.062 1 91.38 160 ARG A N 1
ATOM 1269 C CA . ARG A 1 160 ? 1.463 4.879 -8.773 1 91.38 160 ARG A CA 1
ATOM 1270 C C . ARG A 1 160 ? 0.64 5.969 -9.453 1 91.38 160 ARG A C 1
ATOM 1272 O O . ARG A 1 160 ? 0.242 5.828 -10.609 1 91.38 160 ARG A O 1
ATOM 1279 N N . ASP A 1 161 ? 0.386 7.055 -8.727 1 94.69 161 ASP A N 1
ATOM 1280 C CA . ASP A 1 161 ? -0.433 8.133 -9.266 1 94.69 161 ASP A CA 1
ATOM 1281 C C . ASP A 1 161 ? 0.278 8.844 -10.414 1 94.69 161 ASP A C 1
ATOM 1283 O O . ASP A 1 161 ? -0.366 9.305 -11.359 1 94.69 161 ASP A O 1
ATOM 1287 N N . ILE A 1 162 ? 1.583 8.961 -10.297 1 96.06 162 ILE A N 1
ATOM 1288 C CA . ILE A 1 162 ? 2.348 9.531 -11.398 1 96.06 162 ILE A CA 1
ATOM 1289 C C . ILE A 1 162 ? 2.23 8.633 -12.633 1 96.06 162 ILE A C 1
ATOM 1291 O O . ILE A 1 162 ? 1.951 9.117 -13.734 1 96.06 162 ILE A O 1
ATOM 1295 N N . GLN A 1 163 ? 2.395 7.332 -12.469 1 91.81 163 GLN A N 1
ATOM 1296 C CA . GLN A 1 163 ? 2.33 6.383 -13.57 1 91.81 163 GLN A CA 1
ATOM 1297 C C . GLN A 1 163 ? 0.942 6.371 -14.211 1 91.81 163 GLN A C 1
ATOM 1299 O O . GLN A 1 163 ? 0.812 6.234 -15.422 1 91.81 163 GLN A O 1
ATOM 1304 N N . ALA A 1 164 ? -0.054 6.547 -13.414 1 90.31 164 ALA A N 1
ATOM 1305 C CA . ALA A 1 164 ? -1.435 6.539 -13.891 1 90.31 164 ALA A CA 1
ATOM 1306 C C . ALA A 1 164 ? -1.796 7.871 -14.547 1 90.31 164 ALA A C 1
ATOM 1308 O O . ALA A 1 164 ? -2.861 8 -15.156 1 90.31 164 ALA A O 1
ATOM 1309 N N . GLY A 1 165 ? -0.959 8.859 -14.391 1 93.19 165 GLY A N 1
ATOM 1310 C CA . GLY A 1 165 ? -1.211 10.172 -14.961 1 93.19 165 GLY A CA 1
ATOM 1311 C C . GLY A 1 165 ? -2.094 11.047 -14.086 1 93.19 165 GLY A C 1
ATOM 1312 O O . GLY A 1 165 ? -2.598 12.078 -14.539 1 93.19 165 GLY A O 1
ATOM 1313 N N . ASN A 1 166 ? -2.281 10.656 -12.812 1 94 166 ASN A N 1
ATOM 1314 C CA . ASN A 1 166 ? -3.152 11.375 -11.898 1 94 166 ASN A CA 1
ATOM 1315 C C . ASN A 1 166 ? -2.395 12.469 -11.141 1 94 166 ASN A C 1
ATOM 1317 O O . ASN A 1 166 ? -3 13.289 -10.453 1 94 166 ASN A O 1
ATOM 1321 N N . LEU A 1 167 ? -1.094 12.469 -11.227 1 95.94 167 LEU A N 1
ATOM 1322 C CA . LEU A 1 167 ? -0.229 13.398 -10.516 1 95.94 167 LEU A CA 1
ATOM 1323 C C . LEU A 1 167 ? 0.973 13.789 -11.367 1 95.94 167 LEU A C 1
ATOM 1325 O O . LEU A 1 167 ? 1.666 12.922 -11.906 1 95.94 167 LEU A O 1
ATOM 1329 N N . ALA A 1 168 ? 1.118 15.094 -11.539 1 96.12 168 ALA A N 1
ATOM 1330 C CA . ALA A 1 168 ? 2.291 15.562 -12.273 1 96.12 168 ALA A CA 1
ATOM 1331 C C . ALA A 1 168 ? 3.566 15.344 -11.469 1 96.12 168 ALA A C 1
ATOM 1333 O O . ALA A 1 168 ? 3.621 15.68 -10.281 1 96.12 168 ALA A O 1
ATOM 1334 N N . LYS A 1 169 ? 4.59 14.828 -12.164 1 96.06 169 LYS A N 1
ATOM 1335 C CA . LYS A 1 169 ? 5.875 14.555 -11.523 1 96.06 169 LYS A CA 1
ATOM 1336 C C . LYS A 1 169 ? 6.426 15.805 -10.844 1 96.06 169 LYS A C 1
ATOM 1338 O O . LYS A 1 169 ? 6.918 15.742 -9.719 1 96.06 169 LYS A O 1
ATOM 1343 N N . ASN A 1 170 ? 6.281 16.938 -11.398 1 96.06 170 ASN A N 1
ATOM 1344 C CA . ASN A 1 170 ? 6.867 18.172 -10.914 1 96.06 170 ASN A CA 1
ATOM 1345 C C . ASN A 1 170 ? 6.152 18.688 -9.664 1 96.06 170 ASN A C 1
ATOM 1347 O O . ASN A 1 170 ? 6.691 19.516 -8.93 1 96.06 170 ASN A O 1
ATOM 1351 N N . ASP A 1 171 ? 4.961 18.219 -9.438 1 97 171 ASP A N 1
ATOM 1352 C CA . ASP A 1 171 ? 4.184 18.656 -8.289 1 97 171 ASP A CA 1
ATOM 1353 C C . ASP A 1 171 ? 4.293 17.656 -7.137 1 97 171 ASP A C 1
ATOM 1355 O O . ASP A 1 171 ? 3.918 17.969 -6.004 1 97 171 ASP A O 1
ATOM 1359 N N . ALA A 1 172 ? 4.852 16.547 -7.383 1 97.81 172 ALA A N 1
ATOM 1360 C CA . ALA A 1 172 ? 4.738 15.391 -6.488 1 97.81 172 ALA A CA 1
ATOM 1361 C C . ALA A 1 172 ? 5.492 15.633 -5.184 1 97.81 172 ALA A C 1
ATOM 1363 O O . ALA A 1 172 ? 4.984 15.344 -4.102 1 97.81 172 ALA A O 1
ATOM 1364 N N . THR A 1 173 ? 6.676 16.188 -5.32 1 97.88 173 THR A N 1
ATOM 1365 C CA . THR A 1 173 ? 7.52 16.391 -4.145 1 97.88 173 THR A CA 1
ATOM 1366 C C . THR A 1 173 ? 6.824 17.297 -3.127 1 97.88 173 THR A C 1
ATOM 1368 O O . THR A 1 173 ? 6.715 16.938 -1.95 1 97.88 173 THR A O 1
ATOM 1371 N N . ASP A 1 174 ? 6.332 18.391 -3.559 1 97.38 174 ASP A N 1
ATOM 1372 C CA . ASP A 1 174 ? 5.691 19.344 -2.658 1 97.38 174 ASP A CA 1
ATOM 1373 C C . ASP A 1 174 ? 4.406 18.766 -2.07 1 97.38 174 ASP A C 1
ATOM 1375 O O . ASP A 1 174 ? 4.121 18.953 -0.885 1 97.38 174 ASP A O 1
ATOM 1379 N N . LEU A 1 175 ? 3.654 18.125 -2.887 1 97.69 175 LEU A N 1
ATOM 1380 C CA . LEU A 1 175 ? 2.418 17.5 -2.416 1 97.69 175 LEU A CA 1
ATOM 1381 C C . LEU A 1 175 ? 2.707 16.453 -1.342 1 97.69 175 LEU A C 1
ATOM 1383 O O . LEU A 1 175 ? 2.043 16.438 -0.302 1 97.69 175 LEU A O 1
ATOM 1387 N N . LEU A 1 176 ? 3.684 15.562 -1.618 1 97.88 176 LEU A N 1
ATOM 1388 C CA . LEU A 1 176 ? 4.074 14.531 -0.668 1 97.88 176 LEU A CA 1
ATOM 1389 C C . LEU A 1 176 ? 4.562 15.148 0.638 1 97.88 176 LEU A C 1
ATOM 1391 O O . LEU A 1 176 ? 4.145 14.734 1.721 1 97.88 176 LEU A O 1
ATOM 1395 N N . LEU A 1 177 ? 5.414 16.172 0.513 1 97.31 177 LEU A N 1
ATOM 1396 C CA . LEU A 1 177 ? 5.957 16.859 1.684 1 97.31 177 LEU A CA 1
ATOM 1397 C C . LEU A 1 177 ? 4.84 17.484 2.518 1 97.31 177 LEU A C 1
ATOM 1399 O O . LEU A 1 177 ? 4.785 17.281 3.734 1 97.31 177 LEU A O 1
ATOM 1403 N N . ASP A 1 178 ? 3.979 18.172 1.891 1 96.88 178 ASP A N 1
ATOM 1404 C CA . ASP A 1 178 ? 2.857 18.828 2.566 1 96.88 178 ASP A CA 1
ATOM 1405 C C . ASP A 1 178 ? 1.946 17.797 3.229 1 96.88 178 ASP A C 1
ATOM 1407 O O . ASP A 1 178 ? 1.495 17.984 4.359 1 96.88 178 ASP A O 1
ATOM 1411 N N . THR A 1 179 ? 1.664 16.688 2.553 1 97.5 179 THR A N 1
ATOM 1412 C CA . THR A 1 179 ? 0.829 15.625 3.092 1 97.5 179 THR A CA 1
ATOM 1413 C C . THR A 1 179 ? 1.452 15.031 4.355 1 97.5 179 THR A C 1
ATOM 1415 O O . THR A 1 179 ? 0.781 14.898 5.383 1 97.5 179 THR A O 1
ATOM 1418 N N . VAL A 1 180 ? 2.752 14.734 4.316 1 97.69 180 VAL A N 1
ATOM 1419 C CA . VAL A 1 180 ? 3.465 14.117 5.426 1 97.69 180 VAL A CA 1
ATOM 1420 C C . VAL A 1 180 ? 3.492 15.07 6.621 1 97.69 180 VAL A C 1
ATOM 1422 O O . VAL A 1 180 ? 3.188 14.672 7.746 1 97.69 180 VAL A O 1
ATOM 1425 N N . LEU A 1 181 ? 3.781 16.344 6.391 1 96.69 181 LEU A N 1
ATOM 1426 C CA . LEU A 1 181 ? 4.109 17.25 7.48 1 96.69 181 LEU A CA 1
ATOM 1427 C C . LEU A 1 181 ? 2.859 17.953 8 1 96.69 181 LEU A C 1
ATOM 1429 O O . LEU A 1 181 ? 2.742 18.203 9.203 1 96.69 181 LEU A O 1
ATOM 1433 N N . SER A 1 182 ? 1.853 18.219 7.102 1 95.25 182 SER A N 1
ATOM 1434 C CA . SER A 1 182 ? 0.783 19.125 7.496 1 95.25 182 SER A CA 1
ATOM 1435 C C . SER A 1 182 ? -0.578 18.438 7.438 1 95.25 182 SER A C 1
ATOM 1437 O O . SER A 1 182 ? -1.555 18.938 8 1 95.25 182 SER A O 1
ATOM 1439 N N . GLY A 1 183 ? -0.683 17.266 6.758 1 95.69 183 GLY A N 1
ATOM 1440 C CA . GLY A 1 183 ? -1.978 16.625 6.594 1 95.69 183 GLY A CA 1
ATOM 1441 C C . GLY A 1 183 ? -2.947 17.438 5.766 1 95.69 183 GLY A C 1
ATOM 1442 O O . GLY A 1 183 ? -2.531 18.234 4.914 1 95.69 183 GLY A O 1
ATOM 1443 N N . PHE A 1 184 ? -4.27 17.234 6 1 95.88 184 PHE A N 1
ATOM 1444 C CA . PHE A 1 184 ? -5.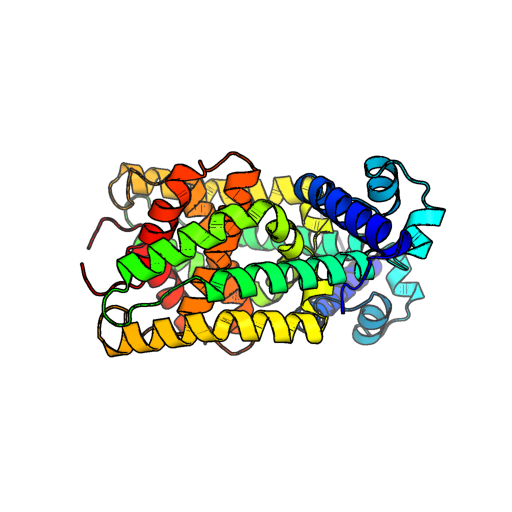223 17.797 5.051 1 95.88 184 PHE A CA 1
ATOM 1445 C C . PHE A 1 184 ? -6.07 18.875 5.715 1 95.88 184 PHE A C 1
ATOM 1447 O O . PHE A 1 184 ? -6.734 19.656 5.031 1 95.88 184 PHE A O 1
ATOM 1454 N N . SER A 1 185 ? -6.062 18.875 7.012 1 94.12 185 SER A N 1
ATOM 1455 C CA . SER A 1 185 ? -6.988 19.75 7.719 1 94.12 185 SER A CA 1
ATOM 1456 C C . SER A 1 185 ? -6.609 21.219 7.527 1 94.12 185 SER A C 1
ATOM 1458 O O . SER A 1 185 ? -5.43 21.562 7.516 1 94.12 185 SER A O 1
ATOM 1460 N N . VAL A 1 186 ? -7.566 22.047 7.398 1 88.31 186 VAL A N 1
ATOM 1461 C CA . VAL A 1 186 ? -7.379 23.484 7.375 1 88.31 186 VAL A CA 1
ATOM 1462 C C . VAL A 1 186 ? -7.578 24.062 8.781 1 88.31 186 VAL A C 1
ATOM 1464 O O . VAL A 1 186 ? -7.016 25.109 9.117 1 88.31 186 VAL A O 1
ATOM 1467 N N . ILE A 1 187 ? -8.445 23.297 9.398 1 72.88 187 ILE A N 1
ATOM 1468 C CA . ILE A 1 187 ? -8.828 23.828 10.703 1 72.88 187 ILE A CA 1
ATOM 1469 C C . ILE A 1 187 ? -7.766 23.484 11.734 1 72.88 187 ILE A C 1
ATOM 1471 O O . ILE A 1 187 ? -7.332 22.328 11.828 1 72.88 187 ILE A O 1
ATOM 1475 N N . LYS A 1 188 ? -6.855 24.375 12.102 1 58.47 188 LYS A N 1
ATOM 1476 C CA . LYS A 1 188 ? -5.867 24.188 13.156 1 58.47 188 LYS A CA 1
ATOM 1477 C C . LYS A 1 188 ? -6.523 24.219 14.539 1 58.47 188 LYS A C 1
ATOM 1479 O O . LYS A 1 188 ? -7.543 24.875 14.734 1 58.47 188 LYS A O 1
ATOM 1484 N N . MET B 1 1 ? -37.438 -16.406 0.812 1 36.78 1 MET B N 1
ATOM 1485 C CA . MET B 1 1 ? -37 -17.781 0.583 1 36.78 1 MET B CA 1
ATOM 1486 C C . MET B 1 1 ? -35.906 -18.172 1.549 1 36.78 1 MET B C 1
ATOM 1488 O O . MET B 1 1 ? -34.875 -17.469 1.651 1 36.78 1 MET B O 1
ATOM 1492 N N . ASN B 1 2 ? -36.031 -18.797 2.615 1 44.28 2 ASN B N 1
ATOM 1493 C CA . ASN B 1 2 ? -35.156 -19.391 3.633 1 44.28 2 ASN B CA 1
ATOM 1494 C C . ASN B 1 2 ? -33.969 -20.109 3.012 1 44.28 2 ASN B C 1
ATOM 1496 O O . ASN B 1 2 ? -34.094 -21.219 2.51 1 44.28 2 ASN B O 1
ATOM 1500 N N . THR B 1 3 ? -33.25 -19.609 2.102 1 51.5 3 THR B N 1
ATOM 1501 C CA . THR B 1 3 ? -32.281 -20.328 1.276 1 51.5 3 THR B CA 1
ATOM 1502 C C . THR B 1 3 ? -31.391 -21.219 2.137 1 51.5 3 THR B C 1
ATOM 1504 O O . THR B 1 3 ? -30.562 -20.719 2.9 1 51.5 3 THR B O 1
ATOM 1507 N N . ASN B 1 4 ? -31.859 -22.25 2.654 1 56.59 4 ASN B N 1
ATOM 1508 C CA . ASN B 1 4 ? -31.219 -23.391 3.279 1 56.59 4 ASN B CA 1
ATOM 1509 C C . ASN B 1 4 ? -29.875 -23.688 2.641 1 56.59 4 ASN B C 1
ATOM 1511 O O . ASN B 1 4 ? -29.797 -24.078 1.475 1 56.59 4 ASN B O 1
ATOM 1515 N N . LEU B 1 5 ? -28.969 -23.047 3.266 1 69.81 5 LEU B N 1
ATOM 1516 C CA . LEU B 1 5 ? -27.641 -23.281 2.738 1 69.81 5 LEU B CA 1
ATOM 1517 C C . LEU B 1 5 ? -27.359 -24.781 2.619 1 69.81 5 LEU B C 1
ATOM 1519 O O . LEU B 1 5 ? -27.625 -25.531 3.551 1 69.81 5 LEU B O 1
ATOM 1523 N N . SER B 1 6 ? -27.203 -25.312 1.472 1 81.44 6 SER B N 1
ATOM 1524 C CA . SER B 1 6 ? -26.781 -26.688 1.238 1 81.44 6 SER B CA 1
ATOM 1525 C C . SER B 1 6 ? -25.5 -27.016 1.991 1 81.44 6 SER B C 1
ATOM 1527 O O . SER B 1 6 ? -24.797 -26.109 2.453 1 81.44 6 SER B O 1
ATOM 1529 N N . LEU B 1 7 ? -25.359 -28.234 2.367 1 83.19 7 LEU B N 1
ATOM 1530 C CA . LEU B 1 7 ? -24.141 -28.703 3.006 1 83.19 7 LEU B CA 1
ATOM 1531 C C . LEU B 1 7 ? -22.906 -28.219 2.248 1 83.19 7 LEU B C 1
ATOM 1533 O O . LEU B 1 7 ? -21.891 -27.875 2.857 1 83.19 7 LEU B O 1
ATOM 1537 N N . LYS B 1 8 ? -23.141 -28.125 1.011 1 85.62 8 LYS B N 1
ATOM 1538 C CA . LYS B 1 8 ? -22.031 -27.672 0.171 1 85.62 8 LYS B CA 1
ATOM 1539 C C . LYS B 1 8 ? -21.734 -26.188 0.427 1 85.62 8 LYS B C 1
ATOM 1541 O O . LYS B 1 8 ? -20.562 -25.797 0.504 1 85.62 8 LYS B O 1
ATOM 1546 N N . ASP B 1 9 ? -22.719 -25.422 0.543 1 88.69 9 ASP B N 1
ATOM 1547 C CA . ASP B 1 9 ? -22.562 -23.984 0.805 1 88.69 9 ASP B CA 1
ATOM 1548 C C . ASP B 1 9 ? -21.938 -23.75 2.172 1 88.69 9 ASP B C 1
ATOM 1550 O O . ASP B 1 9 ? -21.094 -22.859 2.324 1 88.69 9 ASP B O 1
ATOM 1554 N N . ILE B 1 10 ? -22.344 -24.609 3.066 1 89.31 10 ILE B N 1
ATOM 1555 C CA . ILE B 1 10 ? -21.812 -24.484 4.422 1 89.31 10 ILE B CA 1
ATOM 1556 C C . ILE B 1 10 ? -20.328 -24.797 4.422 1 89.31 10 ILE B C 1
ATOM 1558 O O . ILE B 1 10 ? -19.531 -24.062 5.023 1 89.31 10 ILE B O 1
ATOM 1562 N N . LYS B 1 11 ? -19.953 -25.828 3.746 1 91.19 11 LYS B N 1
ATOM 1563 C CA . LYS B 1 11 ? -18.547 -26.203 3.66 1 91.19 11 LYS B CA 1
ATOM 1564 C C . LYS B 1 11 ? -17.734 -25.156 2.924 1 91.19 11 LYS B C 1
ATOM 1566 O O . LYS B 1 11 ? -16.609 -24.828 3.322 1 91.19 11 LYS B O 1
ATOM 1571 N N . HIS B 1 12 ? -18.359 -24.688 1.932 1 94.44 12 HIS B N 1
ATOM 1572 C CA . HIS B 1 12 ? -17.703 -23.656 1.139 1 94.44 12 HIS B CA 1
ATOM 1573 C C . HIS B 1 12 ? -17.375 -22.422 1.992 1 94.44 12 HIS B C 1
ATOM 1575 O O . HIS B 1 12 ? -16.25 -21.922 1.948 1 94.44 12 HIS B O 1
ATOM 1581 N N . ARG B 1 13 ? -18.281 -22.047 2.789 1 93.25 13 ARG B N 1
ATOM 1582 C CA . ARG B 1 13 ? -18.094 -20.891 3.662 1 93.25 13 ARG B CA 1
ATOM 1583 C C . ARG B 1 13 ? -17.078 -21.188 4.762 1 93.25 13 ARG B C 1
ATOM 1585 O O . ARG B 1 13 ? -16.312 -20.312 5.156 1 93.25 13 ARG B O 1
ATOM 1592 N N . ALA B 1 14 ? -17.094 -22.344 5.219 1 95.31 14 ALA B N 1
ATOM 1593 C CA . ALA B 1 14 ? -16.125 -22.766 6.246 1 95.31 14 ALA B CA 1
ATOM 1594 C C . ALA B 1 14 ? -14.703 -22.703 5.719 1 95.31 14 ALA B C 1
ATOM 1596 O O . ALA B 1 14 ? -13.789 -22.281 6.43 1 95.31 14 ALA B O 1
ATOM 1597 N N . ILE B 1 15 ? -14.547 -23.109 4.504 1 96.19 15 ILE B N 1
ATOM 1598 C CA . ILE B 1 15 ? -13.234 -23.062 3.879 1 96.19 15 ILE B CA 1
ATOM 1599 C C . ILE B 1 15 ? -12.766 -21.625 3.752 1 96.19 15 ILE B C 1
ATOM 1601 O O . ILE B 1 15 ? -11.617 -21.297 4.07 1 96.19 15 ILE B O 1
ATOM 1605 N N . LEU B 1 16 ? -13.672 -20.781 3.357 1 96.5 16 LEU B N 1
ATOM 1606 C CA . LEU B 1 16 ? -13.328 -19.375 3.197 1 96.5 16 LEU B CA 1
ATOM 1607 C C . LEU B 1 16 ? -12.93 -18.75 4.531 1 96.5 16 LEU B C 1
ATOM 1609 O O . LEU B 1 16 ? -11.984 -17.969 4.598 1 96.5 16 LEU B O 1
ATOM 1613 N N . ASN B 1 17 ? -13.625 -19.141 5.566 1 95.81 17 ASN B N 1
ATOM 1614 C CA . ASN B 1 17 ? -13.289 -18.641 6.895 1 95.81 17 ASN B CA 1
ATOM 1615 C C . ASN B 1 17 ? -11.906 -19.109 7.344 1 95.81 17 ASN B C 1
ATOM 1617 O O . ASN B 1 17 ? -11.109 -18.328 7.852 1 95.81 17 ASN B O 1
ATOM 1621 N N . SER B 1 18 ? -11.648 -20.344 7.121 1 96.69 18 SER B N 1
ATOM 1622 C CA . SER B 1 18 ? -10.344 -20.906 7.461 1 96.69 18 SER B CA 1
ATOM 1623 C C . SER B 1 18 ? -9.227 -20.25 6.645 1 96.69 18 SER B C 1
ATOM 1625 O O . SER B 1 18 ? -8.164 -19.953 7.176 1 96.69 18 SER B O 1
ATOM 1627 N N . ALA B 1 19 ? -9.516 -20.109 5.375 1 97 19 ALA B N 1
ATOM 1628 C CA . ALA B 1 19 ? -8.539 -19.453 4.496 1 97 19 ALA B CA 1
ATOM 1629 C C . ALA B 1 19 ? -8.219 -18.047 4.977 1 97 19 ALA B C 1
ATOM 1631 O O . ALA B 1 19 ? -7.051 -17.656 5.012 1 97 19 ALA B O 1
ATOM 1632 N N . THR B 1 20 ? -9.219 -17.312 5.336 1 96.25 20 THR B N 1
ATOM 1633 C CA . THR B 1 20 ? -9.031 -15.961 5.848 1 96.25 20 THR B CA 1
ATOM 1634 C C . THR B 1 20 ? -8.117 -15.969 7.07 1 96.25 20 THR B C 1
ATOM 1636 O O . THR B 1 20 ? -7.195 -15.156 7.164 1 96.25 20 THR B O 1
ATOM 1639 N N . GLU B 1 21 ? -8.336 -16.875 7.938 1 95.31 21 GLU B N 1
ATOM 1640 C CA . GLU B 1 21 ? -7.535 -16.984 9.148 1 95.31 21 GLU B CA 1
ATOM 1641 C C . GLU B 1 21 ? -6.074 -17.281 8.828 1 95.31 21 GLU B C 1
ATOM 1643 O O . GLU B 1 21 ? -5.172 -16.625 9.352 1 95.31 21 GLU B O 1
ATOM 1648 N N . LEU B 1 22 ? -5.891 -18.203 7.957 1 96.19 22 LEU B N 1
ATOM 1649 C CA . LEU B 1 22 ? -4.527 -18.594 7.629 1 96.19 22 LEU B CA 1
ATOM 1650 C C . LEU B 1 22 ? -3.816 -17.5 6.836 1 96.19 22 LEU B C 1
ATOM 1652 O O . LEU B 1 22 ? -2.656 -17.188 7.105 1 96.19 22 LEU B O 1
ATOM 1656 N N . LEU B 1 23 ? -4.508 -16.953 5.875 1 93.31 23 LEU B N 1
ATOM 1657 C CA . LEU B 1 23 ? -3.902 -15.945 5.004 1 93.31 23 LEU B CA 1
ATOM 1658 C C . LEU B 1 23 ? -3.562 -14.68 5.785 1 93.31 23 LEU B C 1
ATOM 1660 O O . LEU B 1 23 ? -2.625 -13.961 5.434 1 93.31 23 LEU B O 1
ATOM 1664 N N . ALA B 1 24 ? -4.289 -14.414 6.809 1 90.31 24 ALA B N 1
ATOM 1665 C CA . ALA B 1 24 ? -3.955 -13.305 7.691 1 90.31 24 ALA B CA 1
ATOM 1666 C C . ALA B 1 24 ? -2.596 -13.516 8.352 1 90.31 24 ALA B C 1
ATOM 1668 O O . ALA B 1 24 ? -1.874 -12.555 8.625 1 90.31 24 ALA B O 1
ATOM 1669 N N . LEU B 1 25 ? -2.236 -14.711 8.531 1 88.25 25 LEU B N 1
ATOM 1670 C CA . LEU B 1 25 ? -0.966 -15.055 9.164 1 88.25 25 LEU B CA 1
ATOM 1671 C C . LEU B 1 25 ? 0.121 -15.266 8.109 1 88.25 25 LEU B C 1
ATOM 1673 O O . LEU B 1 25 ? 1.276 -14.891 8.328 1 88.25 25 LEU B O 1
ATOM 1677 N N . LYS B 1 26 ? -0.304 -15.828 7.086 1 89.69 26 LYS B N 1
ATOM 1678 C CA . LYS B 1 26 ? 0.589 -16.156 5.98 1 89.69 26 LYS B CA 1
ATOM 1679 C C . LYS B 1 26 ? -0.063 -15.859 4.637 1 89.69 26 LYS B C 1
ATOM 1681 O O . LYS B 1 26 ? -0.607 -16.75 3.984 1 89.69 26 LYS B O 1
ATOM 1686 N N . PRO B 1 27 ? 0.142 -14.68 4.164 1 86.75 27 PRO B N 1
ATOM 1687 C CA . PRO B 1 27 ? -0.542 -14.234 2.943 1 86.75 27 PRO B CA 1
ATOM 1688 C C . PRO B 1 27 ? -0.151 -15.062 1.718 1 86.75 27 PRO B C 1
ATOM 1690 O O . PRO B 1 27 ? -0.884 -15.078 0.726 1 86.75 27 PRO B O 1
ATOM 1693 N N . THR B 1 28 ? 0.932 -15.844 1.733 1 85.06 28 THR B N 1
ATOM 1694 C CA . THR B 1 28 ? 1.406 -16.594 0.577 1 85.06 28 THR B CA 1
ATOM 1695 C C . THR B 1 28 ? 1.06 -18.078 0.715 1 85.06 28 THR B C 1
ATOM 1697 O O . THR B 1 28 ? 1.577 -18.906 -0.028 1 85.06 28 THR B O 1
ATOM 1700 N N . ALA B 1 29 ? 0.226 -18.375 1.67 1 92 29 ALA B N 1
ATOM 1701 C CA . ALA B 1 29 ? -0.157 -19.766 1.878 1 92 29 ALA B CA 1
ATOM 1702 C C . ALA B 1 29 ? -0.716 -20.375 0.597 1 92 29 ALA B C 1
ATOM 1704 O O . ALA B 1 29 ? -1.479 -19.734 -0.126 1 92 29 ALA B O 1
ATOM 1705 N N . THR B 1 30 ? -0.352 -21.578 0.358 1 92.5 30 THR B N 1
ATOM 1706 C CA . THR B 1 30 ? -0.797 -22.312 -0.822 1 92.5 30 THR B CA 1
ATOM 1707 C C . THR B 1 30 ? -2.156 -22.953 -0.575 1 92.5 30 THR B C 1
ATOM 1709 O O . THR B 1 30 ? -2.637 -23 0.56 1 92.5 30 THR B O 1
ATOM 1712 N N . LEU B 1 31 ? -2.697 -23.453 -1.655 1 95.19 31 LEU B N 1
ATOM 1713 C CA . LEU B 1 31 ? -3.959 -24.172 -1.522 1 95.19 31 LEU B CA 1
ATOM 1714 C C . LEU B 1 31 ? -3.793 -25.406 -0.632 1 95.19 31 LEU B C 1
ATOM 1716 O O . LEU B 1 31 ? -4.672 -25.719 0.171 1 95.19 31 LEU B O 1
ATOM 1720 N N . GLN B 1 32 ? -2.658 -26.062 -0.788 1 96.56 32 GLN B N 1
ATOM 1721 C CA . GLN B 1 32 ? -2.398 -27.219 0.055 1 96.56 32 GLN B CA 1
ATOM 1722 C C . GLN B 1 32 ? -2.365 -26.844 1.531 1 96.56 32 GLN B C 1
ATOM 1724 O O . GLN B 1 32 ? -2.973 -27.516 2.367 1 96.56 32 GLN B O 1
ATOM 1729 N N . GLU B 1 33 ? -1.744 -25.781 1.865 1 97 33 GLU B N 1
ATOM 1730 C CA . GLU B 1 33 ? -1.667 -25.312 3.244 1 97 33 GLU B CA 1
ATOM 1731 C C . GLU B 1 33 ? -3.043 -24.891 3.764 1 97 33 GLU B C 1
ATOM 1733 O O . GLU B 1 33 ? -3.361 -25.109 4.934 1 97 33 GLU B O 1
ATOM 1738 N N . ILE B 1 34 ? -3.838 -24.297 2.91 1 97.38 34 ILE B N 1
ATOM 1739 C CA . ILE B 1 34 ? -5.188 -23.906 3.287 1 97.38 34 ILE B CA 1
ATOM 1740 C C . ILE B 1 34 ? -6.039 -25.141 3.551 1 97.38 34 ILE B C 1
ATOM 1742 O O . ILE B 1 34 ? -6.797 -25.188 4.523 1 97.38 34 ILE B O 1
ATOM 1746 N N . ALA B 1 35 ? -5.883 -26.125 2.68 1 97.88 35 ALA B N 1
ATOM 1747 C CA . ALA B 1 35 ? -6.59 -27.375 2.887 1 97.88 35 ALA B CA 1
ATOM 1748 C C . ALA B 1 35 ? -6.23 -28 4.234 1 97.88 35 ALA B C 1
ATOM 1750 O O . ALA B 1 35 ? -7.113 -28.359 5.012 1 97.88 35 ALA B O 1
ATOM 1751 N N . ASP B 1 36 ? -4.973 -28.062 4.539 1 98 36 ASP B N 1
ATOM 1752 C CA . ASP B 1 36 ? -4.484 -28.625 5.793 1 98 36 ASP B CA 1
ATOM 1753 C C . ASP B 1 36 ? -5.035 -27.859 6.992 1 98 36 ASP B C 1
ATOM 1755 O O . ASP B 1 36 ? -5.496 -28.453 7.965 1 98 36 ASP B O 1
ATOM 1759 N N . TYR B 1 37 ? -5 -26.609 6.867 1 97.44 37 TYR B N 1
ATOM 1760 C CA . TYR B 1 37 ? -5.477 -25.75 7.945 1 97.44 37 TYR B CA 1
ATOM 1761 C C . TYR B 1 37 ? -6.973 -25.938 8.172 1 97.44 37 TYR B C 1
ATOM 1763 O O . TYR B 1 37 ? -7.453 -25.844 9.305 1 97.44 37 TYR B O 1
ATOM 1771 N N . SER B 1 38 ? -7.66 -26.172 7.102 1 97.06 38 SER B N 1
ATOM 1772 C CA . SER B 1 38 ? -9.102 -26.375 7.145 1 97.06 38 SER B CA 1
ATOM 1773 C C . SER B 1 38 ? -9.453 -27.812 7.52 1 97.06 38 SER B C 1
ATOM 1775 O O . SER B 1 38 ? -10.625 -28.172 7.613 1 97.06 38 SER B O 1
ATOM 1777 N N . LYS B 1 39 ? -8.469 -28.594 7.574 1 97.25 39 LYS B N 1
ATOM 1778 C CA . LYS B 1 39 ? -8.633 -29.984 7.941 1 97.25 39 LYS B CA 1
ATOM 1779 C C . LYS B 1 39 ? -9.453 -30.75 6.902 1 97.25 39 LYS B C 1
ATOM 1781 O O . LYS B 1 39 ? -10.359 -31.5 7.25 1 97.25 39 LYS B O 1
ATOM 1786 N N . ILE B 1 40 ? -9.164 -30.469 5.727 1 96.69 40 ILE B N 1
ATOM 1787 C CA . ILE B 1 40 ? -9.773 -31.188 4.613 1 96.69 40 ILE B CA 1
ATOM 1788 C C . ILE B 1 40 ? -8.703 -31.609 3.615 1 96.69 40 ILE B C 1
ATOM 1790 O O . ILE B 1 40 ? -7.562 -31.141 3.686 1 96.69 40 ILE B O 1
ATOM 1794 N N . GLY B 1 41 ? -9.039 -32.562 2.734 1 95.56 41 GLY B N 1
ATOM 1795 C CA . GLY B 1 41 ? -8.125 -32.938 1.679 1 95.56 41 GLY B CA 1
ATOM 1796 C C . GLY B 1 41 ? -8.047 -31.938 0.547 1 95.56 41 GLY B C 1
ATOM 1797 O O . GLY B 1 41 ? -8.992 -31.188 0.309 1 95.56 41 GLY B O 1
ATOM 1798 N N . ILE B 1 42 ? -6.906 -32 -0.126 1 95.62 42 ILE B N 1
ATOM 1799 C CA . ILE B 1 42 ? -6.672 -31.062 -1.228 1 95.62 42 ILE B CA 1
ATOM 1800 C C . ILE B 1 42 ? -7.715 -31.297 -2.32 1 95.62 42 ILE B C 1
ATOM 1802 O O . ILE B 1 42 ? -8.141 -30.344 -2.982 1 95.62 42 ILE B O 1
ATOM 1806 N N . ALA B 1 43 ? -8.203 -32.469 -2.498 1 95.81 43 ALA B N 1
ATOM 1807 C CA . ALA B 1 43 ? -9.219 -32.781 -3.502 1 95.81 43 ALA B CA 1
ATOM 1808 C C . ALA B 1 43 ? -10.531 -32.094 -3.182 1 95.81 43 ALA B C 1
ATOM 1810 O O . ALA B 1 43 ? -11.195 -31.562 -4.078 1 95.81 43 ALA B O 1
ATOM 1811 N N . THR B 1 44 ? -10.883 -32.094 -2.037 1 95 44 THR B N 1
ATOM 1812 C CA . THR B 1 44 ? -12.094 -31.438 -1.582 1 95 44 THR B CA 1
ATOM 1813 C C . THR B 1 44 ? -11.984 -29.922 -1.818 1 95 44 THR B C 1
ATOM 1815 O O . THR B 1 44 ? -12.938 -29.297 -2.293 1 95 44 THR B O 1
ATOM 1818 N N . LEU B 1 45 ? -10.852 -29.281 -1.461 1 96.44 45 LEU B N 1
ATOM 1819 C CA . LEU B 1 45 ? -10.656 -27.859 -1.686 1 96.44 45 LEU B CA 1
ATOM 1820 C C . LEU B 1 45 ? -10.797 -27.516 -3.166 1 96.44 45 LEU B C 1
ATOM 1822 O O . LEU B 1 45 ? -11.453 -26.531 -3.521 1 96.44 45 LEU B O 1
ATOM 1826 N N . HIS B 1 46 ? -10.312 -28.375 -4 1 95.88 46 HIS B N 1
ATOM 1827 C CA . HIS B 1 46 ? -10.328 -28.125 -5.434 1 95.88 46 HIS B CA 1
ATOM 1828 C C . HIS B 1 46 ? -11.734 -28.234 -6.004 1 95.88 46 HIS B C 1
ATOM 1830 O O . HIS B 1 46 ? -12.039 -27.672 -7.051 1 95.88 46 HIS B O 1
ATOM 1836 N N . ARG B 1 47 ? -12.617 -28.969 -5.332 1 95.69 47 ARG B N 1
ATOM 1837 C CA . ARG B 1 47 ? -14.016 -29.031 -5.738 1 95.69 47 ARG B CA 1
ATOM 1838 C C . ARG B 1 47 ? -14.703 -27.688 -5.535 1 95.69 47 ARG B C 1
ATOM 1840 O O . ARG B 1 47 ? -15.633 -27.344 -6.273 1 95.69 47 ARG B O 1
ATOM 1847 N N . HIS B 1 48 ? -14.156 -26.969 -4.621 1 95.94 48 HIS B N 1
ATOM 1848 C CA . HIS B 1 48 ? -14.766 -25.672 -4.297 1 95.94 48 HIS B CA 1
ATOM 1849 C C . HIS B 1 48 ? -14.047 -24.531 -5.008 1 95.94 48 HIS B C 1
ATOM 1851 O O . HIS B 1 48 ? -14.672 -23.531 -5.355 1 95.94 48 HIS B O 1
A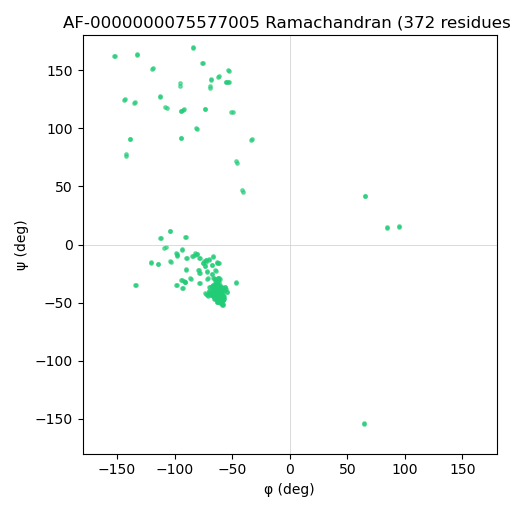TOM 1857 N N . PHE B 1 49 ? -12.766 -24.688 -5.141 1 96.25 49 PHE B N 1
ATOM 1858 C CA . PHE B 1 49 ? -11.938 -23.641 -5.75 1 96.25 49 PHE B CA 1
ATOM 1859 C C . PHE B 1 49 ? -10.961 -24.25 -6.746 1 96.25 49 PHE B C 1
ATOM 1861 O O . PHE B 1 49 ? -10.031 -24.953 -6.359 1 96.25 49 PHE B O 1
ATOM 1868 N N . VAL B 1 50 ? -11.086 -23.766 -7.938 1 93.94 50 VAL B N 1
ATOM 1869 C CA . VAL B 1 50 ? -10.312 -24.359 -9.023 1 93.94 50 VAL B CA 1
ATOM 1870 C C . VAL B 1 50 ? -8.867 -23.859 -8.961 1 93.94 50 VAL B C 1
ATOM 1872 O O . VAL B 1 50 ? -7.949 -24.531 -9.43 1 93.94 50 VAL B O 1
ATOM 1875 N N . SER B 1 51 ? -8.68 -22.672 -8.352 1 93.75 51 SER B N 1
ATOM 1876 C CA . SER B 1 51 ? -7.344 -22.094 -8.219 1 93.75 51 SER B CA 1
ATOM 1877 C C . SER B 1 51 ? -7.25 -21.188 -6.996 1 93.75 51 SER B C 1
ATOM 1879 O O . SER B 1 51 ? -8.273 -20.828 -6.414 1 93.75 51 SER B O 1
ATOM 1881 N N . ARG B 1 52 ? -6.008 -20.953 -6.625 1 92.38 52 ARG B N 1
ATOM 1882 C CA . ARG B 1 52 ? -5.781 -20 -5.535 1 92.38 52 ARG B CA 1
ATOM 1883 C C . ARG B 1 52 ? -6.359 -18.625 -5.871 1 92.38 52 ARG B C 1
ATOM 1885 O O . ARG B 1 52 ? -6.918 -17.953 -5.004 1 92.38 52 ARG B O 1
ATOM 1892 N N . GLU B 1 53 ? -6.254 -18.234 -7.105 1 90.81 53 GLU B N 1
ATOM 1893 C CA . GLU B 1 53 ? -6.781 -16.953 -7.57 1 90.81 53 GLU B CA 1
ATOM 1894 C C . GLU B 1 53 ? -8.297 -16.875 -7.383 1 90.81 53 GLU B C 1
ATOM 1896 O O . GLU B 1 53 ? -8.82 -15.852 -6.945 1 90.81 53 GLU B O 1
ATOM 1901 N N . ALA B 1 54 ? -8.891 -17.938 -7.719 1 94.31 54 ALA B N 1
ATOM 1902 C CA . ALA B 1 54 ? -10.344 -17.984 -7.57 1 94.31 54 ALA B CA 1
ATOM 1903 C C . ALA B 1 54 ? -10.75 -17.844 -6.105 1 94.31 54 ALA B C 1
ATOM 1905 O O . ALA B 1 54 ? -11.727 -17.156 -5.793 1 94.31 54 ALA B O 1
ATOM 1906 N N . LEU B 1 55 ? -10.039 -18.547 -5.266 1 96.38 55 LEU B N 1
ATOM 1907 C CA . LEU B 1 55 ? -10.289 -18.438 -3.834 1 96.38 55 LEU B CA 1
ATOM 1908 C C . LEU B 1 55 ? -10.078 -17 -3.354 1 96.38 55 LEU B C 1
ATOM 1910 O O . LEU B 1 55 ? -10.945 -16.438 -2.67 1 96.38 55 LEU B O 1
ATOM 1914 N N . LEU B 1 56 ? -9.016 -16.344 -3.764 1 95 56 LEU B N 1
ATOM 1915 C CA . LEU B 1 56 ? -8.703 -14.977 -3.369 1 95 56 LEU B CA 1
ATOM 1916 C C . LEU B 1 56 ? -9.75 -14.008 -3.902 1 95 56 LEU B C 1
ATOM 1918 O O . LEU B 1 56 ? -10.125 -13.062 -3.213 1 95 56 LEU B O 1
ATOM 1922 N N . ASP B 1 57 ? -10.18 -14.258 -5.074 1 95.5 57 ASP B N 1
ATOM 1923 C CA . ASP B 1 57 ? -11.219 -13.422 -5.66 1 95.5 57 ASP B CA 1
ATOM 1924 C C . ASP B 1 57 ? -12.5 -13.461 -4.828 1 95.5 57 ASP B C 1
ATOM 1926 O O . ASP B 1 57 ? -13.133 -12.43 -4.598 1 95.5 57 ASP B O 1
ATOM 1930 N N . GLU B 1 58 ? -12.812 -14.617 -4.438 1 96.12 58 GLU B N 1
ATOM 1931 C CA . GLU B 1 58 ? -14.023 -14.734 -3.635 1 96.12 58 GLU B CA 1
ATOM 1932 C C . GLU B 1 58 ? -13.852 -14.07 -2.273 1 96.12 58 GLU B C 1
ATOM 1934 O O . GLU B 1 58 ? -14.773 -13.422 -1.774 1 96.12 58 GLU B O 1
ATOM 1939 N N . LEU B 1 59 ? -12.703 -14.242 -1.694 1 96.69 59 LEU B N 1
ATOM 1940 C CA . LEU B 1 59 ? -12.422 -13.562 -0.435 1 96.69 59 LEU B CA 1
ATOM 1941 C C . LEU B 1 59 ? -12.508 -12.055 -0.604 1 96.69 59 LEU B C 1
ATOM 1943 O O . LEU B 1 59 ? -13.008 -11.352 0.277 1 96.69 59 LEU B O 1
ATOM 1947 N N . ALA B 1 60 ? -12.031 -11.539 -1.703 1 96.5 60 ALA B N 1
ATOM 1948 C CA . ALA B 1 60 ? -12.094 -10.117 -2 1 96.5 60 ALA B CA 1
ATOM 1949 C C . ALA B 1 60 ? -13.539 -9.641 -2.137 1 96.5 60 ALA B C 1
ATOM 1951 O O . ALA B 1 60 ? -13.906 -8.578 -1.627 1 96.5 60 ALA B O 1
ATOM 1952 N N . MET B 1 61 ? -14.312 -10.445 -2.795 1 96.19 61 MET B N 1
ATOM 1953 C CA . MET B 1 61 ? -15.727 -10.102 -2.938 1 96.19 61 MET B CA 1
ATOM 1954 C C . MET B 1 61 ? -16.422 -10.078 -1.579 1 96.19 61 MET B C 1
ATOM 1956 O O . MET B 1 61 ? -17.25 -9.203 -1.311 1 96.19 61 MET B O 1
ATOM 1960 N N . ASN B 1 62 ? -16.094 -11.031 -0.764 1 95.88 62 ASN B N 1
ATOM 1961 C CA . ASN B 1 62 ? -16.625 -11.047 0.596 1 95.88 62 ASN B CA 1
ATOM 1962 C C . ASN B 1 62 ? -16.219 -9.797 1.369 1 95.88 62 ASN B C 1
ATOM 1964 O O . ASN B 1 62 ? -17.016 -9.227 2.113 1 95.88 62 ASN B O 1
ATOM 1968 N N . ALA B 1 63 ? -14.977 -9.414 1.228 1 95.94 63 ALA B N 1
ATOM 1969 C CA . ALA B 1 63 ? -14.469 -8.211 1.881 1 95.94 63 ALA B CA 1
ATOM 1970 C C . ALA B 1 63 ? -15.234 -6.977 1.417 1 95.94 63 ALA B C 1
ATOM 1972 O O . ALA B 1 63 ? -15.602 -6.121 2.229 1 95.94 63 ALA B O 1
ATOM 1973 N N . ILE B 1 64 ? -15.453 -6.887 0.118 1 96.31 64 ILE B N 1
ATOM 1974 C CA . ILE B 1 64 ? -16.203 -5.773 -0.452 1 96.31 64 ILE B CA 1
ATOM 1975 C C . ILE B 1 64 ? -17.594 -5.723 0.165 1 96.31 64 ILE B C 1
ATOM 1977 O O . ILE B 1 64 ? -18.062 -4.656 0.575 1 96.31 64 ILE B O 1
ATOM 1981 N N . HIS B 1 65 ? -18.203 -6.84 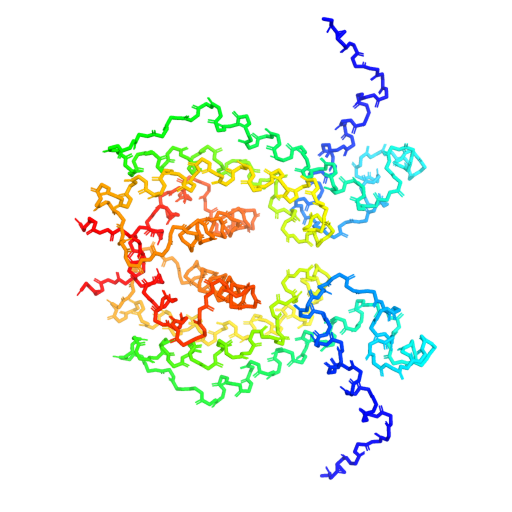0.224 1 95.75 65 HIS B N 1
ATOM 1982 C CA . HIS B 1 65 ? -19.531 -6.91 0.818 1 95.75 65 HIS B CA 1
ATOM 1983 C C . HIS B 1 65 ? -19.5 -6.484 2.281 1 95.75 65 HIS B C 1
ATOM 1985 O O . HIS B 1 65 ? -20.359 -5.723 2.727 1 95.75 65 HIS B O 1
ATOM 1991 N N . LEU B 1 66 ? -18.562 -6.953 2.979 1 95.5 66 LEU B N 1
ATOM 1992 C CA . LEU B 1 66 ? -18.422 -6.625 4.391 1 95.5 66 LEU B CA 1
ATOM 1993 C C . LEU B 1 66 ? -18.281 -5.121 4.59 1 95.5 66 LEU B C 1
ATOM 1995 O O . LEU B 1 66 ? -18.953 -4.535 5.441 1 95.5 66 LEU B O 1
ATOM 1999 N N . VAL B 1 67 ? -17.469 -4.477 3.82 1 96.5 67 VAL B N 1
ATOM 2000 C CA . VAL B 1 67 ? -17.25 -3.035 3.918 1 96.5 67 VAL B CA 1
ATOM 2001 C C . VAL B 1 67 ? -18.516 -2.293 3.502 1 96.5 67 VAL B C 1
ATOM 2003 O O . VAL B 1 67 ? -18.906 -1.317 4.145 1 96.5 67 VAL B O 1
ATOM 2006 N N . ARG B 1 68 ? -19.125 -2.746 2.436 1 95.88 68 ARG B N 1
ATOM 2007 C CA . ARG B 1 68 ? -20.359 -2.129 1.979 1 95.88 68 ARG B CA 1
ATOM 2008 C C . ARG B 1 68 ? -21.422 -2.141 3.078 1 95.88 68 ARG B C 1
ATOM 2010 O O . ARG B 1 68 ? -22.078 -1.133 3.316 1 95.88 68 ARG B O 1
ATOM 2017 N N . GLU B 1 69 ? -21.562 -3.256 3.697 1 95.44 69 GLU B N 1
ATOM 2018 C CA . GLU B 1 69 ? -22.531 -3.373 4.793 1 95.44 69 GLU B CA 1
ATOM 2019 C C . GLU B 1 69 ? -22.188 -2.418 5.93 1 95.44 69 GLU B C 1
ATOM 2021 O O . GLU B 1 69 ? -23.078 -1.822 6.539 1 95.44 69 GLU B O 1
ATOM 2026 N N . THR B 1 70 ? -20.922 -2.328 6.191 1 94.75 70 THR B N 1
ATOM 2027 C CA . THR B 1 70 ? -20.469 -1.419 7.234 1 94.75 70 THR B CA 1
ATOM 2028 C C . THR B 1 70 ? -20.844 0.023 6.898 1 94.75 70 THR B C 1
ATOM 2030 O O . THR B 1 70 ? -21.281 0.777 7.773 1 94.75 70 THR B O 1
ATOM 2033 N N . PHE B 1 71 ? -20.719 0.431 5.648 1 93.12 71 PHE B N 1
ATOM 2034 C CA . PHE B 1 71 ? -21.016 1.784 5.203 1 93.12 71 PHE B CA 1
ATOM 2035 C C . PHE B 1 71 ? -22.5 2.088 5.379 1 93.12 71 PHE B C 1
ATOM 2037 O O . PHE B 1 71 ? -22.891 3.234 5.625 1 93.12 71 PHE B O 1
ATOM 2044 N N . THR B 1 72 ? -23.375 1.073 5.297 1 91.5 72 THR B N 1
ATOM 2045 C CA . THR B 1 72 ? -24.812 1.277 5.434 1 91.5 72 THR B CA 1
ATOM 2046 C C . THR B 1 72 ? -25.172 1.689 6.863 1 91.5 72 THR B C 1
ATOM 2048 O O . THR B 1 72 ? -26.234 2.256 7.105 1 91.5 72 THR B O 1
ATOM 2051 N N . THR B 1 73 ? -24.312 1.463 7.734 1 90.5 73 THR B N 1
ATOM 2052 C CA . THR B 1 73 ? -24.562 1.775 9.133 1 90.5 73 THR B CA 1
ATOM 2053 C C . THR B 1 73 ? -23.938 3.109 9.523 1 90.5 73 THR B C 1
ATOM 2055 O O . THR B 1 73 ? -24.125 3.592 10.641 1 90.5 73 THR B O 1
ATOM 2058 N N . LEU B 1 74 ? -23.156 3.662 8.625 1 91.38 74 LEU B N 1
ATOM 2059 C CA . LEU B 1 74 ? -22.422 4.883 8.93 1 91.38 74 LEU B CA 1
ATOM 2060 C C . LEU B 1 74 ? -23.172 6.113 8.453 1 91.38 74 LEU B C 1
ATOM 2062 O O . LEU B 1 74 ? -23.844 6.074 7.41 1 91.38 74 LEU B O 1
ATOM 2066 N N . THR B 1 75 ? -23.156 7.102 9.258 1 89.06 75 THR B N 1
ATOM 2067 C CA . THR B 1 75 ? -23.672 8.414 8.875 1 89.06 75 THR B CA 1
ATOM 2068 C C . THR B 1 75 ? -22.531 9.406 8.68 1 89.06 75 THR B C 1
ATOM 2070 O O . THR B 1 75 ? -21.703 9.602 9.586 1 89.06 75 THR B O 1
ATOM 2073 N N . ILE B 1 76 ? -22.406 9.898 7.527 1 88.88 76 ILE B N 1
ATOM 2074 C CA . ILE B 1 76 ? -21.422 10.938 7.234 1 88.88 76 ILE B CA 1
ATOM 2075 C C . ILE B 1 76 ? -22.078 12.312 7.34 1 88.88 76 ILE B C 1
ATOM 2077 O O . ILE B 1 76 ? -22.984 12.633 6.574 1 88.88 76 ILE B O 1
ATOM 2081 N N . ASP B 1 77 ? -21.625 13.078 8.297 1 92.75 77 ASP B N 1
ATOM 2082 C CA . ASP B 1 77 ? -22.125 14.422 8.547 1 92.75 77 ASP B CA 1
ATOM 2083 C C . ASP B 1 77 ? -21.297 15.461 7.793 1 92.75 77 ASP B C 1
ATOM 2085 O O . ASP B 1 77 ? -20.109 15.664 8.086 1 92.75 77 ASP B O 1
ATOM 2089 N N . PRO B 1 78 ? -21.922 16.172 6.859 1 90.19 78 PRO B N 1
ATOM 2090 C CA . PRO B 1 78 ? -21.203 17.188 6.098 1 90.19 78 PRO B CA 1
ATOM 2091 C C . PRO B 1 78 ? -20.672 18.312 6.98 1 90.19 78 PRO B C 1
ATOM 2093 O O . PRO B 1 78 ? -19.766 19.047 6.574 1 90.19 78 PRO B O 1
ATOM 2096 N N . TYR B 1 79 ? -21.172 18.422 8.188 1 92.44 79 TYR B N 1
ATOM 2097 C CA . TYR B 1 79 ? -20.812 19.547 9.039 1 92.44 79 TYR B CA 1
ATOM 2098 C C . TYR B 1 79 ? -19.984 19.094 10.234 1 92.44 79 TYR B C 1
ATOM 2100 O O . TYR B 1 79 ? -19.625 19.891 11.102 1 92.44 79 TYR B O 1
ATOM 2108 N N . ASP B 1 80 ? -19.641 17.859 10.266 1 95 80 ASP B N 1
ATOM 2109 C CA . ASP B 1 80 ? -18.797 17.328 11.328 1 95 80 ASP B CA 1
ATOM 2110 C C . ASP B 1 80 ? -17.812 16.297 10.781 1 95 80 ASP B C 1
ATOM 2112 O O . ASP B 1 80 ? -17.969 15.094 11.016 1 95 80 ASP B O 1
ATOM 2116 N N . MET B 1 81 ? -16.844 16.766 10.164 1 96.31 81 MET B N 1
ATOM 2117 C CA . MET B 1 81 ? -15.844 15.953 9.477 1 96.31 81 MET B CA 1
ATOM 2118 C C . MET B 1 81 ? -15.125 15.031 10.461 1 96.31 81 MET B C 1
ATOM 2120 O O . MET B 1 81 ? -15.039 13.828 10.242 1 96.31 81 MET B O 1
ATOM 2124 N N . ASN B 1 82 ? -14.641 15.633 11.594 1 96.19 82 ASN B N 1
ATOM 2125 C CA . ASN B 1 82 ? -13.82 14.891 12.539 1 96.19 82 ASN B CA 1
ATOM 2126 C C . ASN B 1 82 ? -14.57 13.688 13.109 1 96.19 82 ASN B C 1
ATOM 2128 O O . ASN B 1 82 ? -14.07 12.562 13.062 1 96.19 82 ASN B O 1
ATOM 2132 N N . SER B 1 83 ? -15.789 13.914 13.578 1 96.25 83 SER B N 1
ATOM 2133 C CA . SER B 1 83 ? -16.578 12.828 14.141 1 96.25 83 SER B CA 1
ATOM 2134 C C . SER B 1 83 ? -16.953 11.805 13.07 1 96.25 83 SER B C 1
ATOM 2136 O O . SER B 1 83 ? -17 10.602 13.344 1 96.25 83 SER B O 1
ATOM 2138 N N . SER B 1 84 ? -17.25 12.273 11.898 1 96.75 84 SER B N 1
ATOM 2139 C CA . SER B 1 84 ? -17.594 11.383 10.797 1 96.75 84 SER B CA 1
ATOM 2140 C C . SER B 1 84 ? -16.406 10.484 10.438 1 96.75 84 SER B C 1
ATOM 2142 O O . SER B 1 84 ? -16.578 9.266 10.289 1 96.75 84 SER B O 1
ATOM 2144 N N . LEU B 1 85 ? -15.211 11.039 10.328 1 96.75 85 LEU B N 1
ATOM 2145 C CA . LEU B 1 85 ? -14.016 10.266 10.023 1 96.75 85 LEU B CA 1
ATOM 2146 C C . LEU B 1 85 ? -13.695 9.289 11.156 1 96.75 85 LEU B C 1
ATOM 2148 O O . LEU B 1 85 ? -13.305 8.148 10.898 1 96.75 85 LEU B O 1
ATOM 2152 N N . LYS B 1 86 ? -13.844 9.773 12.328 1 96.94 86 LYS B N 1
ATOM 2153 C CA . LYS B 1 86 ? -13.602 8.898 13.477 1 96.94 86 LYS B CA 1
ATOM 2154 C C . LYS B 1 86 ? -14.523 7.688 13.445 1 96.94 86 LYS B C 1
ATOM 2156 O O . LYS B 1 86 ? -14.078 6.555 13.641 1 96.94 86 LYS B O 1
ATOM 2161 N N . ARG B 1 87 ? -15.789 7.875 13.219 1 96.5 87 ARG B N 1
ATOM 2162 C CA . ARG B 1 87 ? -16.75 6.785 13.117 1 96.5 87 ARG B CA 1
ATOM 2163 C C . ARG B 1 87 ? -16.391 5.84 11.977 1 96.5 87 ARG B C 1
ATOM 2165 O O . ARG B 1 87 ? -16.5 4.617 12.117 1 96.5 87 ARG B O 1
ATOM 2172 N N . LEU B 1 88 ? -16.016 6.414 10.898 1 96.69 88 LEU B N 1
ATOM 2173 C CA . LEU B 1 88 ? -15.602 5.633 9.742 1 96.69 88 LEU B CA 1
ATOM 2174 C C . LEU B 1 88 ? -14.43 4.723 10.094 1 96.69 88 LEU B C 1
ATOM 2176 O O . LEU B 1 88 ? -14.477 3.516 9.844 1 96.69 88 LEU B O 1
ATOM 2180 N N . PHE B 1 89 ? -13.391 5.281 10.688 1 97.62 89 PHE B N 1
ATOM 2181 C CA . PHE B 1 89 ? -12.195 4.512 11.031 1 97.62 89 PHE B CA 1
ATOM 2182 C C . PHE B 1 89 ? -12.516 3.482 12.109 1 97.62 89 PHE B C 1
ATOM 2184 O O . PHE B 1 89 ? -12.055 2.342 12.039 1 97.62 89 PHE B O 1
ATOM 2191 N N . ASP B 1 90 ? -13.359 3.857 13.078 1 96.88 90 ASP B N 1
ATOM 2192 C CA . ASP B 1 90 ? -13.773 2.928 14.125 1 96.88 90 ASP B CA 1
ATOM 2193 C C . ASP B 1 90 ? -14.469 1.707 13.531 1 96.88 90 ASP B C 1
ATOM 2195 O O . ASP B 1 90 ? -14.312 0.59 14.023 1 96.88 90 ASP B O 1
ATOM 2199 N N . ALA B 1 91 ? -15.18 1.951 12.531 1 96.38 91 ALA B N 1
ATOM 2200 C CA . ALA B 1 91 ? -15.961 0.884 11.914 1 96.38 91 ALA B CA 1
ATOM 2201 C C . ALA B 1 91 ? -15.086 -0.002 11.031 1 96.38 91 ALA B C 1
ATOM 2203 O O . ALA B 1 91 ? -15.312 -1.211 10.938 1 96.38 91 ALA B O 1
ATOM 2204 N N . LEU B 1 92 ? -14.102 0.544 10.414 1 96.81 92 LEU B N 1
ATOM 2205 C CA . LEU B 1 92 ? -13.336 -0.186 9.406 1 96.81 92 LEU B CA 1
ATOM 2206 C C . LEU B 1 92 ? -12.141 -0.89 10.039 1 96.81 92 LEU B C 1
ATOM 2208 O O . LEU B 1 92 ? -11.719 -1.95 9.57 1 96.81 92 LEU B O 1
ATOM 2212 N N . ILE B 1 93 ? -11.555 -0.332 11.086 1 97.44 93 ILE B N 1
ATOM 2213 C CA . ILE B 1 93 ? -10.32 -0.832 11.688 1 97.44 93 ILE B CA 1
ATOM 2214 C C . ILE B 1 93 ? -10.508 -2.289 12.109 1 97.44 93 ILE B C 1
ATOM 2216 O O . ILE B 1 93 ? -9.664 -3.137 11.812 1 97.44 93 ILE B O 1
ATOM 2220 N N . PRO B 1 94 ? -11.672 -2.721 12.672 1 95.81 94 PRO B N 1
ATOM 2221 C CA . PRO B 1 94 ? -11.844 -4.113 13.094 1 95.81 94 PRO B CA 1
ATOM 2222 C C . PRO B 1 94 ? -11.938 -5.078 11.914 1 95.81 94 PRO B C 1
ATOM 2224 O O . PRO B 1 94 ? -11.836 -6.293 12.102 1 95.81 94 PRO B O 1
ATOM 2227 N N . LEU B 1 95 ? -12.102 -4.598 10.734 1 96.19 95 LEU B N 1
ATOM 2228 C CA . LEU B 1 95 ? -12.273 -5.465 9.57 1 96.19 95 LEU B CA 1
ATOM 2229 C C . LEU B 1 95 ? -10.922 -5.902 9.016 1 96.19 95 LEU B C 1
ATOM 2231 O O . LEU B 1 95 ? -10.859 -6.766 8.141 1 96.19 95 LEU B O 1
ATOM 2235 N N . GLY B 1 96 ? -9.852 -5.324 9.484 1 95.88 96 GLY B N 1
ATOM 2236 C CA . GLY B 1 96 ? -8.516 -5.516 8.938 1 95.88 96 GLY B CA 1
ATOM 2237 C C . GLY B 1 96 ? -8.109 -6.973 8.859 1 95.88 96 GLY B C 1
ATOM 2238 O O . GLY B 1 96 ? -7.523 -7.406 7.863 1 95.88 96 GLY B O 1
ATOM 2239 N N . ASN B 1 97 ? -8.445 -7.75 9.891 1 91.81 97 ASN B N 1
ATOM 2240 C CA . ASN B 1 97 ? -8.008 -9.133 9.969 1 91.81 97 ASN B CA 1
ATOM 2241 C C . ASN B 1 97 ? -8.648 -9.992 8.883 1 91.81 97 ASN B C 1
ATOM 2243 O O . ASN B 1 97 ? -8.203 -11.109 8.617 1 91.81 97 ASN B O 1
ATOM 2247 N N . LYS B 1 98 ? -9.617 -9.422 8.188 1 93.19 98 LYS B N 1
ATOM 2248 C CA . LYS B 1 98 ? -10.305 -10.156 7.129 1 93.19 98 LYS B CA 1
ATOM 2249 C C . LYS B 1 98 ? -9.93 -9.617 5.754 1 93.19 98 LYS B C 1
ATOM 2251 O O . LYS B 1 98 ? -10.305 -10.188 4.73 1 93.19 98 LYS B O 1
ATOM 2256 N N . ILE B 1 99 ? -9.109 -8.562 5.758 1 93.88 99 ILE B N 1
ATOM 2257 C CA . ILE B 1 99 ? -9.039 -7.852 4.484 1 93.88 99 ILE B CA 1
ATOM 2258 C C . ILE B 1 99 ? -7.586 -7.562 4.129 1 93.88 99 ILE B C 1
ATOM 2260 O O . ILE B 1 99 ? -7.195 -7.656 2.965 1 93.88 99 ILE B O 1
ATOM 2264 N N . TYR B 1 100 ? -6.723 -7.285 5.086 1 91.44 100 TYR B N 1
ATOM 2265 C CA . TYR B 1 100 ? -5.441 -6.637 4.828 1 91.44 100 TYR B CA 1
ATOM 2266 C C . TYR B 1 100 ? -4.57 -7.492 3.916 1 91.44 100 TYR B C 1
ATOM 2268 O O . TYR B 1 100 ? -3.809 -6.965 3.104 1 91.44 100 TYR B O 1
ATOM 2276 N N . PHE B 1 101 ? -4.688 -8.859 3.91 1 89.25 101 PHE B N 1
ATOM 2277 C CA . PHE B 1 101 ? -3.836 -9.766 3.15 1 89.25 101 PHE B CA 1
ATOM 2278 C C . PHE B 1 101 ? -4.164 -9.695 1.663 1 89.25 101 PHE B C 1
ATOM 2280 O O . PHE B 1 101 ? -3.375 -10.141 0.828 1 89.25 101 PHE B O 1
ATOM 2287 N N . LEU B 1 102 ? -5.32 -9.062 1.334 1 90.25 102 LEU B N 1
ATOM 2288 C CA . LEU B 1 102 ? -5.734 -8.938 -0.059 1 90.25 102 LEU B CA 1
ATOM 2289 C C . LEU B 1 102 ? -4.914 -7.871 -0.779 1 90.25 102 LEU B C 1
ATOM 2291 O O . LEU B 1 102 ? -4.879 -7.84 -2.012 1 90.25 102 LEU B O 1
ATOM 2295 N N . ASP B 1 103 ? -4.242 -7.035 -0.039 1 84.75 103 ASP B N 1
ATOM 2296 C CA . ASP B 1 103 ? -3.393 -5.996 -0.614 1 84.75 103 ASP B CA 1
ATOM 2297 C C . ASP B 1 103 ? -2.225 -6.605 -1.387 1 84.75 103 ASP B C 1
ATOM 2299 O O . ASP B 1 103 ? -1.716 -6 -2.332 1 84.75 103 ASP B O 1
ATOM 2303 N N . ALA B 1 104 ? -1.882 -7.781 -1.088 1 75.94 104 ALA B N 1
ATOM 2304 C CA . ALA B 1 104 ? -0.751 -8.477 -1.701 1 75.94 104 ALA B CA 1
ATOM 2305 C C . ALA B 1 104 ? -1.203 -9.312 -2.893 1 75.94 104 ALA B C 1
ATOM 2307 O O . ALA B 1 104 ? -0.38 -9.938 -3.57 1 75.94 104 ALA B O 1
ATOM 2308 N N . ALA B 1 105 ? -2.492 -9.352 -3.139 1 79.62 105 ALA B N 1
ATOM 2309 C CA . ALA B 1 105 ? -3.02 -10.234 -4.176 1 79.62 105 ALA B CA 1
ATOM 2310 C C . ALA B 1 105 ? -3.18 -9.492 -5.5 1 79.62 105 ALA B C 1
ATOM 2312 O O . ALA B 1 105 ? -4.238 -8.922 -5.777 1 79.62 105 ALA B O 1
ATOM 2313 N N . ALA B 1 106 ? -2.162 -9.555 -6.297 1 71.19 106 ALA B N 1
ATOM 2314 C CA . ALA B 1 106 ? -2.139 -8.844 -7.574 1 71.19 106 ALA B CA 1
ATOM 2315 C C . ALA B 1 106 ? -3.328 -9.242 -8.445 1 71.19 106 ALA B C 1
ATOM 2317 O O . ALA B 1 106 ? -3.873 -8.414 -9.18 1 71.19 106 ALA B O 1
ATOM 2318 N N . SER B 1 107 ? -3.689 -10.508 -8.359 1 76.81 107 SER B N 1
ATOM 2319 C CA . SER B 1 107 ? -4.793 -11.023 -9.172 1 76.81 107 SER B CA 1
ATOM 2320 C C . SER B 1 107 ? -6.098 -10.297 -8.844 1 76.81 107 SER B C 1
ATOM 2322 O O . SER B 1 107 ? -6.91 -10.039 -9.727 1 76.81 107 SER B O 1
ATOM 2324 N N . VAL B 1 108 ? -6.234 -9.977 -7.645 1 83.81 108 VAL B N 1
ATOM 2325 C CA . VAL B 1 108 ? -7.426 -9.273 -7.18 1 83.81 108 VAL B CA 1
ATOM 2326 C C . VAL B 1 108 ? -7.504 -7.895 -7.824 1 83.81 108 VAL B C 1
ATOM 2328 O O . VAL B 1 108 ? -8.57 -7.473 -8.289 1 83.81 108 VAL B O 1
ATOM 2331 N N . ASP B 1 109 ? -6.352 -7.328 -8.016 1 82.69 109 ASP B N 1
ATOM 2332 C CA . ASP B 1 109 ? -6.277 -5.984 -8.578 1 82.69 109 ASP B CA 1
ATOM 2333 C C . ASP B 1 109 ? -6.617 -5.992 -10.07 1 82.69 109 ASP B C 1
ATOM 2335 O O . ASP B 1 109 ? -6.938 -4.949 -10.641 1 82.69 109 ASP B O 1
ATOM 2339 N N . GLU B 1 110 ? -6.617 -7.125 -10.641 1 83.25 110 GLU B N 1
ATOM 2340 C CA . GLU B 1 110 ? -6.816 -7.207 -12.086 1 83.25 110 GLU B CA 1
ATOM 2341 C C . GLU B 1 110 ? -8.234 -7.656 -12.422 1 83.25 110 GLU B C 1
ATOM 2343 O O . GLU B 1 110 ? -8.648 -7.613 -13.578 1 83.25 110 GLU B O 1
ATOM 2348 N N . ASN B 1 111 ? -8.938 -8.18 -11.453 1 91.25 111 ASN B N 1
ATOM 2349 C CA . ASN B 1 111 ? -10.312 -8.609 -11.672 1 91.25 111 ASN B CA 1
ATOM 2350 C C . ASN B 1 111 ? -11.266 -7.422 -11.789 1 91.25 111 ASN B C 1
ATOM 2352 O O . ASN B 1 111 ? -11.469 -6.688 -10.82 1 91.25 111 ASN B O 1
ATOM 2356 N N . PRO B 1 112 ? -11.844 -7.301 -12.914 1 92.56 112 PRO B N 1
ATOM 2357 C CA . PRO B 1 112 ? -12.641 -6.094 -13.156 1 92.56 112 PRO B CA 1
ATOM 2358 C C . PRO B 1 112 ? -13.812 -5.965 -12.188 1 92.56 112 PRO B C 1
ATOM 2360 O O . PRO B 1 112 ? -14.188 -4.848 -11.812 1 92.56 112 PRO B O 1
ATOM 2363 N N . THR B 1 113 ? -14.367 -7.047 -11.852 1 94.69 113 THR B N 1
ATOM 2364 C CA . THR B 1 113 ? -15.492 -7.016 -10.922 1 94.69 113 THR B CA 1
ATOM 2365 C C . THR B 1 113 ? -15.047 -6.508 -9.555 1 94.69 113 THR B C 1
ATOM 2367 O O . THR B 1 113 ? -15.742 -5.707 -8.922 1 94.69 113 THR B O 1
ATOM 2370 N N . ILE B 1 114 ? -13.922 -6.934 -9.125 1 94.62 114 ILE B N 1
ATOM 2371 C CA . ILE B 1 114 ? -13.391 -6.512 -7.836 1 94.62 114 ILE B CA 1
ATOM 2372 C C . ILE B 1 114 ? -12.969 -5.047 -7.906 1 94.62 114 ILE B C 1
ATOM 2374 O O . ILE B 1 114 ? -13.258 -4.266 -6.996 1 94.62 114 ILE B O 1
ATOM 2378 N N . VAL B 1 115 ? -12.391 -4.684 -8.992 1 92.25 115 VAL B N 1
ATOM 2379 C CA . VAL B 1 115 ? -11.977 -3.299 -9.203 1 92.25 115 VAL B CA 1
ATOM 2380 C C . VAL B 1 115 ? -13.203 -2.383 -9.156 1 92.25 115 VAL B C 1
ATOM 2382 O O . VAL B 1 115 ? -13.172 -1.342 -8.492 1 92.25 115 VAL B O 1
ATOM 2385 N N . ALA B 1 116 ? -14.242 -2.783 -9.789 1 94.88 116 ALA B N 1
ATOM 2386 C CA . ALA B 1 116 ? -15.469 -1.993 -9.797 1 94.88 116 ALA B CA 1
ATOM 2387 C C . ALA B 1 116 ? -16.094 -1.933 -8.398 1 94.88 116 ALA B C 1
ATOM 2389 O O . ALA B 1 116 ? -16.609 -0.89 -7.988 1 94.88 116 ALA B O 1
ATOM 2390 N N . GLY B 1 117 ? -16.062 -3.047 -7.723 1 95.38 117 GLY B N 1
ATOM 2391 C CA . GLY B 1 117 ? -16.578 -3.076 -6.359 1 95.38 117 GLY B CA 1
ATOM 2392 C C . GLY B 1 117 ? -15.805 -2.158 -5.422 1 95.38 117 GLY B C 1
ATOM 2393 O O . GLY B 1 117 ? -16.406 -1.44 -4.621 1 95.38 117 GLY B O 1
ATOM 2394 N N . GLU B 1 118 ? -14.508 -2.195 -5.547 1 93.94 118 GLU B N 1
ATOM 2395 C CA . GLU B 1 118 ? -13.664 -1.316 -4.746 1 93.94 118 GLU B CA 1
ATOM 2396 C C . GLU B 1 118 ? -13.953 0.152 -5.047 1 93.94 118 GLU B C 1
ATOM 2398 O O . GLU B 1 118 ? -14.07 0.968 -4.129 1 93.94 118 GLU B O 1
ATOM 2403 N N . ALA B 1 119 ? -14.078 0.444 -6.324 1 93.38 119 ALA B N 1
ATOM 2404 C CA . ALA B 1 119 ? -14.383 1.811 -6.738 1 93.38 119 ALA B CA 1
ATOM 2405 C C . ALA B 1 119 ? -15.719 2.275 -6.156 1 93.38 119 ALA B C 1
ATOM 2407 O O . ALA B 1 119 ? -15.844 3.42 -5.715 1 93.38 119 ALA B O 1
ATOM 2408 N N . SER B 1 120 ? -16.641 1.415 -6.164 1 95.38 120 SER B N 1
ATOM 2409 C CA . SER B 1 120 ? -17.953 1.746 -5.641 1 95.38 120 SER B CA 1
ATOM 2410 C C . SER B 1 120 ? -17.906 2.035 -4.145 1 95.38 120 SER B C 1
ATOM 2412 O O . SER B 1 120 ? -18.656 2.865 -3.637 1 95.38 120 SER B O 1
ATOM 2414 N N . LEU B 1 121 ? -16.984 1.36 -3.445 1 94.75 121 LEU B N 1
ATOM 2415 C CA . LEU B 1 121 ? -16.828 1.58 -2.012 1 94.75 121 LEU B CA 1
ATOM 2416 C C . LEU B 1 121 ? -16.188 2.938 -1.737 1 94.75 121 LEU B C 1
ATOM 2418 O O . LEU B 1 121 ? -16.469 3.564 -0.713 1 94.75 121 LEU B O 1
ATOM 2422 N N . LYS B 1 122 ? -15.367 3.404 -2.658 1 94.94 122 LYS B N 1
ATOM 2423 C CA . LYS B 1 122 ? -14.633 4.652 -2.471 1 94.94 122 LYS B CA 1
ATOM 2424 C C . LYS B 1 122 ? -15.523 5.859 -2.736 1 94.94 122 LYS B C 1
ATOM 2426 O O . LYS B 1 122 ? -15.297 6.938 -2.186 1 94.94 122 LYS B O 1
ATOM 2431 N N . HIS B 1 123 ? -16.562 5.68 -3.463 1 93.94 123 HIS B N 1
ATOM 2432 C CA . HIS B 1 123 ? -17.375 6.781 -3.973 1 93.94 123 HIS B CA 1
ATOM 2433 C C . HIS B 1 123 ? -17.984 7.586 -2.832 1 93.94 123 HIS B C 1
ATOM 2435 O O . HIS B 1 123 ? -17.844 8.805 -2.775 1 93.94 123 HIS B O 1
ATOM 2441 N N . PRO B 1 124 ? -18.625 6.949 -1.852 1 93.06 124 PRO B N 1
ATOM 2442 C CA . PRO B 1 124 ? -19.234 7.742 -0.776 1 93.06 124 PRO B CA 1
ATOM 2443 C C . PRO B 1 124 ? -18.188 8.523 0.029 1 93.06 124 PRO B C 1
ATOM 2445 O O . PRO B 1 124 ? -18.484 9.625 0.516 1 93.06 124 PRO B O 1
ATOM 2448 N N . ILE B 1 125 ? -17.031 8.016 0.18 1 94.94 125 ILE B N 1
ATOM 2449 C CA . ILE B 1 125 ? -15.977 8.695 0.92 1 94.94 125 ILE B CA 1
ATOM 2450 C C . ILE B 1 125 ? -15.453 9.875 0.106 1 94.94 125 ILE B C 1
ATOM 2452 O O . ILE B 1 125 ? -15.242 10.969 0.644 1 94.94 125 ILE B O 1
ATOM 2456 N N . LEU B 1 126 ? -15.289 9.609 -1.165 1 96.19 126 LEU B N 1
ATOM 2457 C CA . LEU B 1 126 ? -14.867 10.68 -2.066 1 96.19 126 LEU B CA 1
ATOM 2458 C C . LEU B 1 126 ? -15.859 11.836 -2.039 1 96.19 126 LEU B C 1
ATOM 2460 O O . LEU B 1 126 ? -15.461 13 -1.966 1 96.19 126 LEU B O 1
ATOM 2464 N N . GLU B 1 127 ? -17.109 11.523 -2.055 1 95.12 127 GLU B N 1
ATOM 2465 C CA . GLU B 1 127 ? -18.141 12.547 -1.985 1 95.12 127 GLU B CA 1
ATOM 2466 C C . GLU B 1 127 ? -18.078 13.32 -0.671 1 95.12 127 GLU B C 1
ATOM 2468 O O . GLU B 1 127 ? -18.203 14.539 -0.659 1 95.12 127 GLU B O 1
ATOM 2473 N N . ALA B 1 128 ? -17.891 12.641 0.395 1 96.06 128 ALA B N 1
ATOM 2474 C CA . ALA B 1 128 ? -17.781 13.297 1.696 1 96.06 128 ALA B CA 1
ATOM 2475 C C . ALA B 1 128 ? -16.578 14.242 1.727 1 96.06 128 ALA B C 1
ATOM 2477 O O . ALA B 1 128 ? -16.688 15.367 2.217 1 96.06 128 ALA B O 1
ATOM 2478 N N . ILE B 1 129 ? -15.453 13.805 1.191 1 97.5 129 ILE B N 1
ATOM 2479 C CA . ILE B 1 129 ? -14.242 14.617 1.132 1 97.5 129 ILE B CA 1
ATOM 2480 C C . ILE B 1 129 ? -14.523 15.906 0.355 1 97.5 129 ILE B C 1
ATOM 2482 O O . ILE B 1 129 ? -14.141 17 0.788 1 97.5 129 ILE B O 1
ATOM 2486 N N . GLU B 1 130 ? -15.203 15.742 -0.733 1 97.31 130 GLU B N 1
ATOM 2487 C CA . GLU B 1 130 ? -15.523 16.891 -1.565 1 97.31 130 GLU B CA 1
ATOM 2488 C C . GLU B 1 130 ? -16.422 17.875 -0.823 1 97.31 130 GLU B C 1
ATOM 2490 O O . GLU B 1 13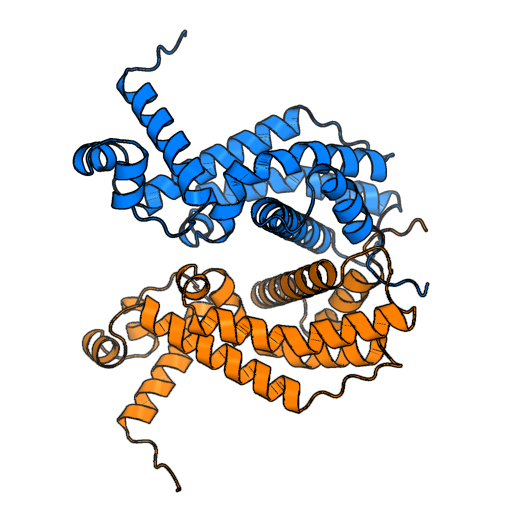0 ? -16.219 19.094 -0.917 1 97.31 130 GLU B O 1
ATOM 2495 N N . ILE B 1 131 ? -17.359 17.422 -0.078 1 96.56 131 ILE B N 1
ATOM 2496 C CA . ILE B 1 131 ? -18.234 18.266 0.71 1 96.56 131 ILE B CA 1
ATOM 2497 C C . ILE B 1 131 ? -17.438 18.984 1.799 1 96.56 131 ILE B C 1
ATOM 2499 O O . ILE B 1 131 ? -17.594 20.188 2.002 1 96.56 131 ILE B O 1
ATOM 2503 N N . TRP B 1 132 ? -16.609 18.219 2.5 1 97.44 132 TRP B N 1
ATOM 2504 C CA . TRP B 1 132 ? -15.797 18.812 3.557 1 97.44 132 TRP B CA 1
ATOM 2505 C C . TRP B 1 132 ? -14.836 19.844 2.984 1 97.44 132 TRP B C 1
ATOM 2507 O O . TRP B 1 132 ? -14.555 20.859 3.631 1 97.44 132 TRP B O 1
ATOM 2517 N N . GLN B 1 133 ? -14.281 19.594 1.805 1 96.69 133 GLN B N 1
ATOM 2518 C CA . GLN B 1 133 ? -13.445 20.594 1.128 1 96.69 133 GLN B CA 1
ATOM 2519 C C . GLN B 1 133 ? -14.242 21.844 0.799 1 96.69 133 GLN B C 1
ATOM 2521 O O . GLN B 1 133 ? -13.781 22.969 1.049 1 96.69 133 GLN B O 1
ATOM 2526 N N . HIS B 1 134 ? -15.383 21.641 0.281 1 95.44 134 HIS B N 1
ATOM 2527 C CA . HIS B 1 134 ? -16.266 22.75 -0.062 1 95.44 134 HIS B CA 1
ATOM 2528 C C . HIS B 1 134 ? -16.609 23.578 1.172 1 95.44 134 HIS B C 1
ATOM 2530 O O . HIS B 1 134 ? -16.672 24.797 1.106 1 95.44 134 HIS B O 1
ATOM 2536 N N . ASN B 1 135 ? -16.812 22.922 2.266 1 95.19 135 ASN B N 1
ATOM 2537 C CA . ASN B 1 135 ? -17.203 23.562 3.51 1 95.19 135 ASN B CA 1
ATOM 2538 C C . ASN B 1 135 ? -16 24.172 4.227 1 95.19 135 ASN B C 1
ATOM 2540 O O . ASN B 1 135 ? -16.141 24.781 5.293 1 95.19 135 ASN B O 1
ATOM 2544 N N . GLY B 1 136 ? -14.812 23.922 3.771 1 95.44 136 GLY B N 1
ATOM 2545 C CA . GLY B 1 136 ? -13.625 24.594 4.277 1 95.44 136 GLY B CA 1
ATOM 2546 C C . GLY B 1 136 ? -12.922 23.812 5.371 1 95.44 136 GLY B C 1
ATOM 2547 O O . GLY B 1 136 ? -12.086 24.375 6.09 1 95.44 136 GLY B O 1
ATOM 2548 N N . TYR B 1 137 ? -13.234 22.547 5.504 1 96.5 137 TYR B N 1
ATOM 2549 C CA . TYR B 1 137 ? -12.602 21.734 6.535 1 96.5 137 TYR B CA 1
ATOM 2550 C C . TYR B 1 137 ? -11.281 21.141 6.039 1 96.5 137 TYR B C 1
ATOM 2552 O O . TYR B 1 137 ? -10.367 20.906 6.828 1 96.5 137 TYR B O 1
ATOM 2560 N N . LEU B 1 138 ? -11.219 20.922 4.73 1 97.75 138 LEU B N 1
ATOM 2561 C CA . LEU B 1 138 ? -10.047 20.312 4.102 1 97.75 138 LEU B CA 1
ATOM 2562 C C . LEU B 1 138 ? -9.43 21.266 3.08 1 97.75 138 LEU B C 1
ATOM 2564 O O . LEU B 1 138 ? -10.133 22.125 2.52 1 97.75 138 LEU B O 1
ATOM 2568 N N . LYS B 1 139 ? -8.125 21.141 2.887 1 97.12 139 LYS B N 1
ATOM 2569 C CA . LYS B 1 139 ? -7.398 21.984 1.941 1 97.12 139 LYS B CA 1
ATOM 2570 C C . LYS B 1 139 ? -8.039 21.938 0.559 1 97.12 139 LYS B C 1
ATOM 2572 O O . LYS B 1 139 ? -8.359 20.859 0.05 1 97.12 139 LYS B O 1
ATOM 2577 N N . LYS B 1 140 ? -8.094 23.031 -0.06 1 94.88 140 LYS B N 1
ATOM 2578 C CA . LYS B 1 140 ? -8.758 23.125 -1.356 1 94.88 140 LYS B CA 1
ATOM 2579 C C . LYS B 1 140 ? -7.777 22.859 -2.496 1 94.88 140 LYS B C 1
ATOM 2581 O O . LYS B 1 140 ? -8.195 22.547 -3.613 1 94.88 140 LYS B O 1
ATOM 2586 N N . ASN B 1 141 ? -6.516 23.016 -2.238 1 93.5 141 ASN B N 1
ATOM 2587 C CA . ASN B 1 141 ? -5.516 22.891 -3.293 1 93.5 141 ASN B CA 1
ATOM 2588 C C . ASN B 1 141 ? -5.012 21.453 -3.416 1 93.5 141 ASN B C 1
ATOM 2590 O O . ASN B 1 141 ? -4.043 21.203 -4.129 1 93.5 141 ASN B O 1
ATOM 2594 N N . VAL B 1 142 ? -5.59 20.562 -2.707 1 96.25 142 VAL B N 1
ATOM 2595 C CA . VAL B 1 142 ? -5.281 19.141 -2.787 1 96.25 142 VAL B CA 1
ATOM 2596 C C . VAL B 1 142 ? -6.48 18.375 -3.359 1 96.25 142 VAL B C 1
ATOM 2598 O O . VAL B 1 142 ? -7.613 18.578 -2.916 1 96.25 142 VAL B O 1
ATOM 2601 N N . SER B 1 143 ? -6.266 17.594 -4.383 1 96.12 143 SER B N 1
ATOM 2602 C CA . SER B 1 143 ? -7.371 16.875 -5.016 1 96.12 143 SER B CA 1
ATOM 2603 C C . SER B 1 143 ? -8.039 15.914 -4.043 1 96.12 143 SER B C 1
ATOM 2605 O O . SER B 1 143 ? -7.363 15.273 -3.23 1 96.12 143 SER B O 1
ATOM 2607 N N . SER B 1 144 ? -9.359 15.773 -4.176 1 97 144 SER B N 1
ATOM 2608 C CA . SER B 1 144 ? -10.102 14.812 -3.363 1 97 144 SER B CA 1
ATOM 2609 C C . SER B 1 144 ? -9.648 13.383 -3.652 1 97 144 SER B C 1
ATOM 2611 O O . SER B 1 144 ? -9.625 12.547 -2.752 1 97 144 SER B O 1
ATOM 2613 N N . ARG B 1 145 ? -9.242 13.102 -4.816 1 95.25 145 ARG B N 1
ATOM 2614 C CA . ARG B 1 145 ? -8.758 11.781 -5.203 1 95.25 145 ARG B CA 1
ATOM 2615 C C . ARG B 1 145 ? -7.465 11.438 -4.465 1 95.25 145 ARG B C 1
ATOM 2617 O O . ARG B 1 145 ? -7.309 10.32 -3.973 1 95.25 145 ARG B O 1
ATOM 2624 N N . TRP B 1 146 ? -6.531 12.383 -4.398 1 96.81 146 TRP B N 1
ATOM 2625 C CA . TRP B 1 146 ? -5.309 12.172 -3.629 1 96.81 146 TRP B CA 1
ATOM 2626 C C . TRP B 1 146 ? -5.633 11.891 -2.164 1 96.81 146 TRP B C 1
ATOM 2628 O O . TRP B 1 146 ? -5.113 10.938 -1.58 1 96.81 146 TRP B O 1
ATOM 2638 N N . MET B 1 147 ? -6.531 12.703 -1.602 1 97.88 147 MET B N 1
ATOM 2639 C CA . MET B 1 147 ? -6.914 12.516 -0.204 1 97.88 147 MET B CA 1
ATOM 2640 C C . MET B 1 147 ? -7.492 11.125 0.023 1 97.88 147 MET B C 1
ATOM 2642 O O . MET B 1 147 ? -7.141 10.453 0.994 1 97.88 147 MET B O 1
ATOM 2646 N N . MET B 1 148 ? -8.352 10.703 -0.901 1 96.62 148 MET B N 1
ATOM 2647 C CA . MET B 1 148 ? -8.953 9.367 -0.821 1 96.62 148 MET B CA 1
ATOM 2648 C C . MET B 1 148 ? -7.879 8.289 -0.879 1 96.62 148 MET B C 1
ATOM 2650 O O . MET B 1 148 ? -7.891 7.355 -0.075 1 96.62 148 MET B O 1
ATOM 2654 N N . ASN B 1 149 ? -6.945 8.406 -1.771 1 95.44 149 ASN B N 1
ATOM 2655 C CA . ASN B 1 149 ? -5.883 7.418 -1.917 1 95.44 149 ASN B CA 1
ATOM 2656 C C . ASN B 1 149 ? -5.008 7.344 -0.667 1 95.44 149 ASN B C 1
ATOM 2658 O O . ASN B 1 149 ? -4.594 6.258 -0.258 1 95.44 149 ASN B O 1
ATOM 2662 N N . VAL B 1 150 ? -4.707 8.477 -0.13 1 97.44 150 VAL B N 1
ATOM 2663 C CA . VAL B 1 150 ? -3.908 8.531 1.09 1 97.44 150 VAL B CA 1
ATOM 2664 C C . VAL B 1 150 ? -4.664 7.855 2.232 1 97.44 150 VAL B C 1
ATOM 2666 O O . VAL B 1 150 ? -4.113 7 2.928 1 97.44 150 VAL B O 1
ATOM 2669 N N . ILE B 1 151 ? -5.953 8.234 2.416 1 97.69 151 ILE B N 1
ATOM 2670 C CA . ILE B 1 151 ? -6.766 7.645 3.477 1 97.69 151 ILE B CA 1
ATOM 2671 C C . ILE B 1 151 ? -6.832 6.129 3.289 1 97.69 151 ILE B C 1
ATOM 2673 O O . ILE B 1 151 ? -6.66 5.371 4.246 1 97.69 151 ILE B O 1
ATOM 2677 N N . TYR B 1 152 ? -7.051 5.734 2.1 1 95.44 152 TYR B N 1
ATOM 2678 C CA . TYR B 1 152 ? -7.105 4.316 1.768 1 95.44 152 TYR B CA 1
ATOM 2679 C C . TYR B 1 152 ? -5.797 3.623 2.133 1 95.44 152 TYR B C 1
ATOM 2681 O O . TYR B 1 152 ? -5.801 2.604 2.826 1 95.44 152 TYR B O 1
ATOM 2689 N N . SER B 1 153 ? -4.68 4.113 1.707 1 94.62 153 SER B N 1
ATOM 2690 C CA . SER B 1 153 ? -3.375 3.516 1.963 1 94.62 153 SER B CA 1
ATOM 2691 C C . SER B 1 153 ? -3.076 3.459 3.457 1 94.62 153 SER B C 1
ATOM 2693 O O . SER B 1 153 ? -2.568 2.453 3.955 1 94.62 153 SER B O 1
ATOM 2695 N N . LEU B 1 154 ? -3.41 4.531 4.148 1 97.06 154 LEU B N 1
ATOM 2696 C CA . LEU B 1 154 ? -3.133 4.59 5.578 1 97.06 154 LEU B CA 1
ATOM 2697 C C . LEU B 1 154 ? -3.975 3.568 6.336 1 97.06 154 LEU B C 1
ATOM 2699 O O . LEU B 1 154 ? -3.525 3.012 7.34 1 97.06 154 LEU B O 1
ATOM 2703 N N . LEU B 1 155 ? -5.184 3.332 5.879 1 96.75 155 LEU B N 1
ATOM 2704 C CA . LEU B 1 155 ? -6.008 2.299 6.496 1 96.75 155 LEU B CA 1
ATOM 2705 C C . LEU B 1 155 ? -5.352 0.928 6.359 1 96.75 155 LEU B C 1
ATOM 2707 O O . LEU B 1 155 ? -5.305 0.158 7.324 1 96.75 155 LEU B O 1
ATOM 2711 N N . PHE B 1 156 ? -4.816 0.613 5.266 1 93.69 156 PHE B N 1
ATOM 2712 C CA . PHE B 1 156 ? -4.145 -0.666 5.055 1 93.69 156 PHE B CA 1
ATOM 2713 C C . PHE B 1 156 ? -2.898 -0.773 5.926 1 93.69 156 PHE B C 1
ATOM 2715 O O . PHE B 1 156 ? -2.617 -1.834 6.488 1 93.69 156 PHE B O 1
ATOM 2722 N N . ILE B 1 157 ? -2.139 0.287 6.012 1 94 157 ILE B N 1
ATOM 2723 C CA . ILE B 1 157 ? -0.967 0.274 6.879 1 94 157 ILE B CA 1
ATOM 2724 C C . ILE B 1 157 ? -1.399 0.056 8.328 1 94 157 ILE B C 1
ATOM 2726 O O . ILE B 1 157 ? -0.743 -0.672 9.078 1 94 157 ILE B O 1
ATOM 2730 N N . THR B 1 158 ? -2.459 0.726 8.695 1 97.12 158 THR B N 1
ATOM 2731 C CA . THR B 1 158 ? -3.004 0.561 10.039 1 97.12 158 THR B CA 1
ATOM 2732 C C . THR B 1 158 ? -3.359 -0.9 10.297 1 97.12 158 THR B C 1
ATOM 2734 O O . THR B 1 158 ? -2.965 -1.466 11.32 1 97.12 158 THR B O 1
ATOM 2737 N N . TRP B 1 159 ? -4.035 -1.493 9.375 1 95.81 159 TRP B N 1
ATOM 2738 C CA . TRP B 1 159 ? -4.414 -2.896 9.5 1 95.81 159 TRP B CA 1
ATOM 2739 C C . TRP B 1 159 ? -3.18 -3.783 9.641 1 95.81 159 TRP B C 1
ATOM 2741 O O . TRP B 1 159 ? -3.121 -4.645 10.516 1 95.81 159 TRP B O 1
ATOM 2751 N N . ARG B 1 160 ? -2.238 -3.584 8.805 1 90.94 160 ARG B N 1
ATOM 2752 C CA . ARG B 1 160 ? -1.013 -4.375 8.812 1 90.94 160 ARG B CA 1
ATOM 2753 C C . ARG B 1 160 ? -0.268 -4.215 10.133 1 90.94 160 ARG B C 1
ATOM 2755 O O . ARG B 1 160 ? 0.202 -5.199 10.711 1 90.94 160 ARG B O 1
ATOM 2762 N N . ASP B 1 161 ? -0.154 -2.98 10.617 1 94.56 161 ASP B N 1
ATOM 2763 C CA . ASP B 1 161 ? 0.581 -2.713 11.852 1 94.56 161 ASP B CA 1
ATOM 2764 C C . ASP B 1 161 ? -0.136 -3.314 13.062 1 94.56 161 ASP B C 1
ATOM 2766 O O . ASP B 1 161 ? 0.508 -3.754 14.016 1 94.56 161 ASP B O 1
ATOM 2770 N N . ILE B 1 162 ? -1.447 -3.285 13.016 1 95.88 162 ILE B N 1
ATOM 2771 C CA . ILE B 1 162 ? -2.207 -3.926 14.086 1 95.88 162 ILE B CA 1
ATOM 2772 C C . ILE B 1 162 ? -1.94 -5.43 14.078 1 95.88 162 ILE B C 1
ATOM 2774 O O . ILE B 1 162 ? -1.656 -6.02 15.125 1 95.88 162 ILE B O 1
ATOM 2778 N N . GLN B 1 163 ? -1.989 -6.059 12.922 1 91.5 163 GLN B N 1
ATOM 2779 C CA . GLN B 1 163 ? -1.771 -7.496 12.797 1 91.5 163 GLN B CA 1
ATOM 2780 C C . GLN B 1 163 ? -0.359 -7.879 13.227 1 91.5 163 GLN B C 1
ATOM 2782 O O . GLN B 1 163 ? -0.153 -8.93 13.836 1 91.5 163 GLN B O 1
ATOM 2787 N N . ALA B 1 164 ? 0.587 -7.039 12.953 1 89.88 164 ALA B N 1
ATOM 2788 C CA . ALA B 1 164 ? 1.984 -7.293 13.297 1 89.88 164 ALA B CA 1
ATOM 2789 C C . ALA B 1 164 ? 2.244 -7.027 14.781 1 89.88 164 ALA B C 1
ATOM 2791 O O . ALA B 1 164 ? 3.322 -7.336 15.289 1 89.88 164 ALA B O 1
ATOM 2792 N N . GLY B 1 165 ? 1.298 -6.418 15.453 1 92.94 165 GLY B N 1
ATOM 2793 C CA . GLY B 1 165 ? 1.445 -6.105 16.859 1 92.94 165 GLY B CA 1
ATOM 2794 C C . GLY B 1 165 ? 2.191 -4.809 17.109 1 92.94 165 GLY B C 1
ATOM 2795 O O . GLY B 1 165 ? 2.605 -4.531 18.234 1 92.94 165 GLY B O 1
ATOM 2796 N N . ASN B 1 166 ? 2.346 -3.979 16.062 1 93.94 166 ASN B N 1
ATOM 2797 C CA . ASN B 1 166 ? 3.094 -2.729 16.172 1 93.94 166 ASN B CA 1
ATOM 2798 C C . ASN B 1 166 ? 2.191 -1.568 16.578 1 93.94 166 ASN B C 1
ATOM 2800 O O . ASN B 1 166 ? 2.678 -0.478 16.875 1 93.94 166 ASN B O 1
ATOM 2804 N N . LEU B 1 167 ? 0.904 -1.76 16.547 1 95.88 167 LEU B N 1
ATOM 2805 C CA . LEU B 1 167 ? -0.086 -0.731 16.859 1 95.88 167 LEU B CA 1
ATOM 2806 C C . LEU B 1 167 ? -1.275 -1.322 17.609 1 95.88 167 LEU B C 1
ATOM 2808 O O . LEU B 1 167 ? -1.849 -2.326 17.172 1 95.88 167 LEU B O 1
ATOM 2812 N N . ALA B 1 168 ? -1.54 -0.732 18.75 1 96.06 168 ALA B N 1
ATOM 2813 C CA . ALA B 1 168 ? -2.715 -1.177 19.5 1 96.06 168 ALA B CA 1
ATOM 2814 C C . ALA B 1 168 ? -4 -0.77 18.781 1 96.06 168 ALA B C 1
ATOM 2816 O O . ALA B 1 168 ? -4.148 0.381 18.359 1 96.06 168 ALA B O 1
ATOM 2817 N N . LYS B 1 169 ? -4.934 -1.721 18.734 1 95.94 169 LYS B N 1
ATOM 2818 C CA . LYS B 1 169 ? -6.219 -1.484 18.062 1 95.94 169 LYS B CA 1
ATOM 2819 C C . LYS B 1 169 ? -6.922 -0.266 18.656 1 95.94 169 LYS B C 1
ATOM 2821 O O . LYS B 1 169 ? -7.461 0.562 17.922 1 95.94 169 LYS B O 1
ATOM 2826 N N . ASN B 1 170 ? -6.859 -0.064 19.906 1 95.94 170 ASN B N 1
ATOM 2827 C CA . ASN B 1 170 ? -7.594 0.987 20.594 1 95.94 170 ASN B CA 1
ATOM 2828 C C . ASN B 1 170 ? -6.992 2.363 20.328 1 95.94 170 ASN B C 1
ATOM 2830 O O . ASN B 1 170 ? -7.652 3.385 20.531 1 95.94 170 ASN B O 1
ATOM 2834 N N . ASP B 1 171 ? -5.773 2.398 19.875 1 97 171 ASP B N 1
ATOM 2835 C CA . ASP B 1 171 ? -5.105 3.666 19.594 1 97 171 ASP B CA 1
ATOM 2836 C C . ASP B 1 171 ? -5.172 4.016 18.109 1 97 171 ASP B C 1
ATOM 2838 O O . ASP B 1 171 ? -4.891 5.152 17.719 1 97 171 ASP B O 1
ATOM 2842 N N . ALA B 1 172 ? -5.609 3.115 17.312 1 97.81 172 ALA B N 1
ATOM 2843 C CA . ALA B 1 172 ? -5.43 3.191 15.867 1 97.81 172 ALA B CA 1
ATOM 2844 C C . ALA B 1 172 ? -6.27 4.316 15.266 1 97.81 172 ALA B C 1
ATOM 2846 O O . ALA B 1 172 ? -5.789 5.078 14.422 1 97.81 172 ALA B O 1
ATOM 2847 N N . THR B 1 173 ? -7.484 4.41 15.742 1 97.88 173 THR B N 1
ATOM 2848 C CA . THR B 1 173 ? -8.406 5.398 15.18 1 97.88 173 THR B CA 1
ATOM 2849 C C . THR B 1 173 ? -7.855 6.809 15.352 1 97.88 173 THR B C 1
ATOM 2851 O O . THR B 1 173 ? -7.77 7.574 14.391 1 97.88 173 THR B O 1
ATOM 2854 N N . ASP B 1 174 ? -7.449 7.145 16.531 1 97.44 174 ASP B N 1
ATOM 2855 C CA . ASP B 1 174 ? -6.953 8.492 16.812 1 97.44 174 ASP B CA 1
ATOM 2856 C C . ASP B 1 174 ? -5.648 8.758 16.078 1 97.44 174 ASP B C 1
ATOM 2858 O O . ASP B 1 174 ? -5.445 9.859 15.547 1 97.44 174 ASP B O 1
ATOM 2862 N N . LEU B 1 175 ? -4.801 7.801 16.062 1 97.69 175 LEU B N 1
ATOM 2863 C CA . LEU B 1 175 ? -3.533 7.949 15.352 1 97.69 175 LEU B CA 1
ATOM 2864 C C . LEU B 1 175 ? -3.768 8.195 13.867 1 97.69 175 LEU B C 1
ATOM 2866 O O . LEU B 1 175 ? -3.16 9.094 13.273 1 97.69 175 LEU B O 1
ATOM 2870 N N . LEU B 1 176 ? -4.641 7.363 13.242 1 97.88 176 LEU B N 1
ATOM 2871 C CA . LEU B 1 176 ? -4.977 7.504 11.828 1 97.88 176 LEU B CA 1
ATOM 2872 C C . LEU B 1 176 ? -5.59 8.875 11.555 1 97.88 176 LEU B C 1
ATOM 2874 O O . LEU B 1 176 ? -5.188 9.555 10.609 1 97.88 176 LEU B O 1
ATOM 2878 N N . LEU B 1 177 ? -6.523 9.273 12.422 1 97.38 177 LEU B N 1
ATOM 2879 C CA . LEU B 1 177 ? -7.188 10.562 12.266 1 97.38 177 LEU B CA 1
ATOM 2880 C C . LEU B 1 177 ? -6.18 11.703 12.344 1 97.38 177 LEU B C 1
ATOM 2882 O O . LEU B 1 177 ? -6.176 12.594 11.484 1 97.38 177 LEU B O 1
ATOM 2886 N N . ASP B 1 178 ? -5.355 11.68 13.312 1 96.94 178 ASP B N 1
ATOM 2887 C CA . ASP B 1 178 ? -4.344 12.711 13.508 1 96.94 178 ASP B CA 1
ATOM 2888 C C . ASP B 1 178 ? -3.371 12.75 12.328 1 96.94 178 ASP B C 1
ATOM 2890 O O . ASP B 1 178 ? -3.002 13.828 11.859 1 96.94 178 ASP B O 1
ATOM 2894 N N . THR B 1 179 ? -2.953 11.602 11.836 1 97.56 179 THR B N 1
ATOM 2895 C CA . THR B 1 179 ? -2.045 11.508 10.695 1 97.56 179 THR B CA 1
ATOM 2896 C C . THR B 1 179 ? -2.672 12.133 9.453 1 97.56 179 THR B C 1
ATOM 2898 O O . THR B 1 179 ? -2.047 12.961 8.789 1 97.56 179 THR B O 1
ATOM 2901 N N . VAL B 1 180 ? -3.926 11.812 9.164 1 97.69 180 VAL B N 1
ATOM 2902 C CA . VAL B 1 180 ? -4.629 12.289 7.98 1 97.69 180 VAL B CA 1
ATOM 2903 C C . VAL B 1 180 ? -4.816 13.797 8.062 1 97.69 180 VAL B C 1
ATOM 2905 O O . VAL B 1 180 ? -4.531 14.516 7.098 1 97.69 180 VAL B O 1
ATOM 2908 N N . LEU B 1 181 ? -5.223 14.305 9.203 1 96.75 181 LEU B N 1
ATOM 2909 C CA . LEU B 1 181 ? -5.699 15.688 9.297 1 96.75 181 LEU B CA 1
ATOM 2910 C C . LEU B 1 181 ? -4.555 16.641 9.625 1 96.75 181 LEU B C 1
ATOM 2912 O O . LEU B 1 181 ? -4.527 17.766 9.148 1 96.75 181 LEU B O 1
ATOM 2916 N N . SER B 1 182 ? -3.523 16.156 10.414 1 95.31 182 SER B N 1
ATOM 2917 C CA . SER B 1 182 ? -2.572 17.109 10.984 1 95.31 182 SER B CA 1
ATOM 2918 C C . SER B 1 182 ? -1.148 16.812 10.531 1 95.31 182 SER B C 1
ATOM 2920 O O . SER B 1 182 ? -0.258 17.656 10.656 1 95.31 182 SER B O 1
ATOM 2922 N N . GLY B 1 183 ? -0.893 15.586 9.969 1 95.56 183 GLY B N 1
ATOM 2923 C CA . GLY B 1 183 ? 0.468 15.219 9.609 1 95.56 183 GLY B CA 1
ATOM 2924 C C . GLY B 1 183 ? 1.393 15.109 10.812 1 95.56 183 GLY B C 1
ATOM 2925 O O . GLY B 1 183 ? 0.943 14.836 11.922 1 95.56 183 GLY B O 1
ATOM 2926 N N . PHE B 1 184 ? 2.723 15.312 10.578 1 95.81 184 PHE B N 1
ATOM 2927 C CA . PHE B 1 184 ? 3.66 14.969 11.633 1 95.81 184 PHE B CA 1
ATOM 2928 C C . PHE B 1 184 ? 4.363 16.203 12.172 1 95.81 184 PHE B C 1
ATOM 2930 O O . PHE B 1 184 ? 4.984 16.172 13.234 1 95.81 184 PHE B O 1
ATOM 2937 N N . SER B 1 185 ? 4.289 17.266 11.406 1 93.94 185 SER B N 1
ATOM 2938 C CA . SER B 1 185 ? 5.086 18.438 11.758 1 93.94 185 SER B CA 1
ATOM 2939 C C . SER B 1 185 ? 4.578 19.094 13.039 1 93.94 185 SER B C 1
ATOM 2941 O O . SER B 1 185 ? 3.369 19.172 13.266 1 93.94 185 SER B O 1
ATOM 2943 N N . VAL B 1 186 ? 5.445 19.547 13.844 1 88.19 186 VAL B N 1
ATOM 2944 C CA . VAL B 1 186 ? 5.121 20.344 15.023 1 88.19 186 VAL B CA 1
ATOM 2945 C C . VAL B 1 186 ? 5.203 21.828 14.688 1 88.19 186 VAL B C 1
ATOM 2947 O O . VAL B 1 186 ? 4.523 22.641 15.305 1 88.19 186 VAL B O 1
ATOM 2950 N N . ILE B 1 187 ? 6.121 21.969 13.758 1 73.12 187 ILE B N 1
ATOM 2951 C CA . ILE B 1 187 ? 6.395 23.375 13.461 1 73.12 187 ILE B CA 1
ATOM 2952 C C . ILE B 1 187 ? 5.332 23.906 12.508 1 73.12 187 ILE B C 1
ATOM 2954 O O . ILE B 1 187 ? 5.016 23.281 11.5 1 73.12 187 ILE B O 1
ATOM 2958 N N . LYS B 1 188 ? 4.312 24.641 12.969 1 58.31 188 LYS B N 1
ATOM 2959 C CA . LYS B 1 188 ? 3.305 25.297 12.141 1 58.31 188 LYS B CA 1
ATOM 2960 C C . LYS B 1 188 ? 3.896 26.5 11.414 1 58.31 188 LYS B C 1
ATOM 2962 O O . LYS B 1 188 ? 4.832 27.141 11.906 1 58.31 188 LYS B O 1
#

Radius of gyration: 22.35 Å; Cα contacts (8 Å, |Δi|>4): 395; chains: 2; bounding box: 76×58×49 Å